Protein AF-0000000074260311 (afdb_homodimer)

Nearest PDB structures (foldseek):
  6d57-assembly1_A  TM=8.569E-01  e=9.753E-03  Campylobacter jejuni
  4esf-assembly1_A-2  TM=8.375E-01  e=9.146E-03  Bacillus cereus ATCC 10987
  3o6b-assembly2_D  TM=7.963E-01  e=1.040E-02  Saccharomyces cerevisiae
  7opc-assembly1_e  TM=7.653E-01  e=1.855E-02  Homo sapiens
  1sd4-assembly1_B  TM=6.821E-01  e=7.628E-02  Staphylococcus aureus

InterPro domains:
  IPR036388 Winged helix-like DNA-binding domain superfamily [G3DSA:1.10.10.10] (1-93)
  IPR036390 Winged helix DNA-binding domain superfamily [SSF46785] (43-83)

Sequence (186 aa):
MTDDPEWPTEATVPVARLLYQAGVALSPAGVRANLVRRTDDPPSPGAVRDAIDAMRERGLVRSLDDGEHYLLTGSGREYVETEIDQEGVGFVDMTDDPEWPTEATVPVARLLYQAGVALSPAGVRANLVRRTDDPPSPGAVRDAIDAMRERGLVRSLDDGEHYLLTGSGREYVETEIDQEGVGFVD

Structure (mmCIF, N/CA/C/O backbone):
data_AF-0000000074260311-model_v1
#
loop_
_entity.id
_entity.type
_entity.pdbx_description
1 polymer 'Transcriptional regulator'
#
loop_
_atom_site.group_PDB
_atom_site.id
_atom_site.type_symbol
_atom_site.label_atom_id
_atom_site.label_alt_id
_atom_site.label_comp_id
_atom_site.label_asym_id
_atom_site.label_entity_id
_atom_site.label_seq_id
_atom_site.pdbx_PDB_ins_code
_atom_site.Cartn_x
_atom_site.Cartn_y
_atom_site.Cartn_z
_atom_site.occupancy
_atom_site.B_iso_or_equiv
_atom_site.auth_seq_id
_atom_site.auth_comp_id
_atom_site.auth_asym_id
_atom_site.auth_atom_id
_atom_site.pdbx_PDB_model_num
ATOM 1 N N . MET A 1 1 ? 7.02 -36 -10.711 1 43.09 1 MET A N 1
ATOM 2 C CA . MET A 1 1 ? 5.855 -35.344 -11.289 1 43.09 1 MET A CA 1
ATOM 3 C C . MET A 1 1 ? 5.684 -33.938 -10.703 1 43.09 1 MET A C 1
ATOM 5 O O . MET A 1 1 ? 5.492 -33.781 -9.5 1 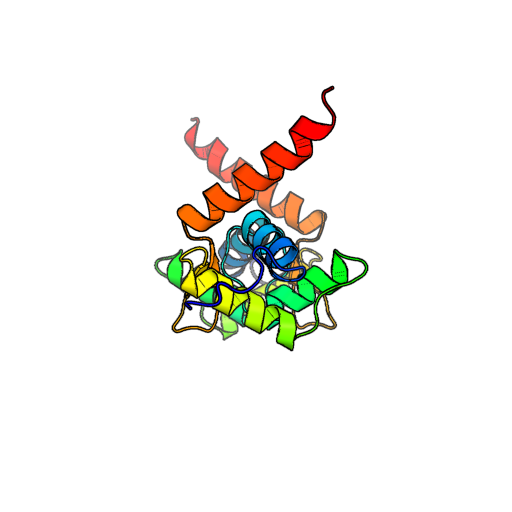43.09 1 MET A O 1
ATOM 9 N N . THR A 1 2 ? 6.523 -32.969 -10.945 1 48.16 2 THR A N 1
ATOM 10 C CA . THR A 1 2 ? 6.516 -31.641 -10.312 1 48.16 2 THR A CA 1
ATOM 11 C C . THR A 1 2 ? 5.117 -31.031 -10.359 1 48.16 2 THR A C 1
ATOM 13 O O . THR A 1 2 ? 4.602 -30.719 -11.43 1 48.16 2 THR A O 1
ATOM 16 N N . ASP A 1 3 ? 4.16 -31.516 -9.586 1 47.31 3 ASP A N 1
ATOM 17 C CA . ASP A 1 3 ? 2.756 -31.125 -9.516 1 47.31 3 ASP A CA 1
ATOM 18 C C . ASP A 1 3 ? 2.605 -29.609 -9.531 1 47.31 3 ASP A C 1
ATOM 20 O O . ASP A 1 3 ? 2.973 -28.938 -8.57 1 47.31 3 ASP A O 1
ATOM 24 N N . ASP A 1 4 ? 2.879 -28.969 -10.57 1 56.88 4 ASP A N 1
ATOM 25 C CA . ASP A 1 4 ? 2.662 -27.531 -10.703 1 56.88 4 ASP A CA 1
ATOM 26 C C . ASP A 1 4 ? 1.253 -27.141 -10.266 1 56.88 4 ASP A C 1
ATOM 28 O O . ASP A 1 4 ? 0.267 -27.609 -10.828 1 56.88 4 ASP A O 1
ATOM 32 N N . PRO A 1 5 ? 0.998 -26.891 -8.992 1 66.44 5 PRO A N 1
ATOM 33 C CA . PRO A 1 5 ? -0.371 -26.531 -8.617 1 66.44 5 PRO A CA 1
ATOM 34 C C . PRO A 1 5 ? -1.035 -25.594 -9.625 1 66.44 5 PRO A C 1
ATOM 36 O O . PRO A 1 5 ? -0.348 -24.969 -10.438 1 66.44 5 PRO A O 1
ATOM 39 N N . GLU A 1 6 ? -2.293 -25.781 -9.938 1 85.19 6 GLU A N 1
ATOM 40 C CA . GLU A 1 6 ? -3.113 -24.953 -10.805 1 85.19 6 GLU A CA 1
ATOM 41 C C . GLU A 1 6 ? -2.768 -23.469 -10.641 1 85.19 6 GLU A C 1
ATOM 43 O O . GLU A 1 6 ? -2.574 -23 -9.516 1 85.19 6 GLU A O 1
ATOM 48 N N . TRP A 1 7 ? -2.17 -22.969 -11.812 1 93.44 7 TRP A N 1
ATOM 49 C CA . TRP A 1 7 ? -1.869 -21.547 -11.828 1 93.44 7 TRP A CA 1
ATOM 50 C C . TRP A 1 7 ? -2.59 -20.844 -12.977 1 93.44 7 TRP A C 1
ATOM 52 O O . TRP A 1 7 ? -2.645 -21.359 -14.086 1 93.44 7 TRP A O 1
ATOM 62 N N . PRO A 1 8 ? -3.16 -19.578 -12.727 1 95.38 8 PRO A N 1
ATOM 63 C CA . PRO A 1 8 ? -3.262 -18.938 -11.422 1 95.38 8 PRO A CA 1
ATOM 64 C C . PRO A 1 8 ? -4.359 -19.531 -10.547 1 95.38 8 PRO A C 1
ATOM 66 O O . PRO A 1 8 ? -5.23 -20.25 -11.047 1 95.38 8 PRO A O 1
ATOM 69 N N . THR A 1 9 ? -4.203 -19.188 -9.18 1 95.69 9 THR A N 1
ATOM 70 C CA . THR A 1 9 ? -5.273 -19.562 -8.266 1 95.69 9 THR A CA 1
ATOM 71 C C . THR A 1 9 ? -6.277 -18.438 -8.094 1 95.69 9 THR A C 1
ATOM 73 O O . THR A 1 9 ? -6.02 -17.297 -8.523 1 95.69 9 THR A O 1
ATOM 76 N N . GLU A 1 10 ? -7.371 -18.734 -7.414 1 96.38 10 GLU A N 1
ATOM 77 C CA . GLU A 1 10 ? -8.383 -17.719 -7.121 1 96.38 10 GLU A CA 1
ATOM 78 C C . GLU A 1 10 ? -7.828 -16.625 -6.219 1 96.38 10 GLU A C 1
ATOM 80 O O . GLU A 1 10 ? -8.25 -15.469 -6.305 1 96.38 10 GLU A O 1
ATOM 85 N N . ALA A 1 11 ? -6.836 -17 -5.457 1 98.19 11 ALA A N 1
ATOM 86 C CA . ALA A 1 11 ? -6.285 -16.031 -4.516 1 98.19 11 ALA A CA 1
ATOM 87 C C . ALA A 1 11 ? -5.133 -15.25 -5.145 1 98.19 11 ALA A C 1
ATOM 89 O O . ALA A 1 11 ? -4.93 -14.07 -4.836 1 98.19 11 ALA A O 1
ATOM 90 N N . THR A 1 12 ? -4.387 -15.82 -6.078 1 98.06 12 THR A N 1
ATOM 91 C CA . THR A 1 12 ? -3.209 -15.141 -6.602 1 98.06 12 THR A CA 1
ATOM 92 C C . THR A 1 12 ? -3.613 -13.969 -7.496 1 98.06 12 THR A C 1
ATOM 94 O O . THR A 1 12 ? -2.924 -12.945 -7.539 1 98.06 12 THR A O 1
ATOM 97 N N . VAL A 1 13 ? -4.766 -14.008 -8.148 1 97.19 13 VAL A N 1
ATOM 98 C CA . VAL A 1 13 ? -5.172 -12.984 -9.094 1 97.19 13 VAL A CA 1
ATOM 99 C C . VAL A 1 13 ? -5.461 -11.68 -8.359 1 97.19 13 VAL A C 1
ATOM 101 O O . VAL A 1 13 ? -4.816 -10.656 -8.609 1 97.19 13 VAL A O 1
ATOM 104 N N . PRO A 1 14 ? -6.363 -11.758 -7.348 1 98.44 14 PRO A N 1
ATOM 105 C CA . PRO A 1 14 ? -6.609 -10.469 -6.695 1 98.44 14 PRO A CA 1
ATOM 106 C C . PRO A 1 14 ? -5.41 -9.977 -5.891 1 98.44 14 PRO A C 1
ATOM 108 O O . PRO A 1 14 ? -5.199 -8.766 -5.762 1 98.44 14 PRO A O 1
ATOM 111 N N . VAL A 1 15 ? -4.535 -10.844 -5.426 1 98.88 15 VAL A N 1
ATOM 112 C CA . VAL A 1 15 ? -3.342 -10.43 -4.695 1 98.88 15 VAL A CA 1
ATOM 113 C C . VAL A 1 15 ? -2.375 -9.719 -5.637 1 98.88 15 VAL A C 1
ATOM 115 O O . VAL A 1 15 ? -1.87 -8.641 -5.32 1 98.88 15 VAL A O 1
ATOM 118 N N . ALA A 1 16 ? -2.182 -10.305 -6.805 1 98.81 16 ALA A N 1
ATOM 119 C CA . ALA A 1 16 ? -1.279 -9.719 -7.789 1 98.81 16 ALA A CA 1
ATOM 120 C C . ALA A 1 16 ? -1.788 -8.352 -8.25 1 98.81 16 ALA A C 1
ATOM 122 O O . ALA A 1 16 ? -1.016 -7.398 -8.359 1 98.81 16 ALA A O 1
ATOM 123 N N . ARG A 1 17 ? -3.043 -8.281 -8.484 1 98.38 17 ARG A N 1
ATOM 124 C CA . ARG A 1 17 ? -3.635 -7.039 -8.977 1 98.38 17 ARG A CA 1
ATOM 125 C C . ARG A 1 17 ? -3.541 -5.938 -7.926 1 98.38 17 ARG A C 1
ATOM 127 O O . ARG A 1 17 ? -3.27 -4.781 -8.258 1 98.38 17 ARG A O 1
ATOM 134 N N . LEU A 1 18 ? -3.801 -6.344 -6.711 1 98.81 18 LEU A N 1
ATOM 135 C CA . LEU A 1 18 ? -3.697 -5.355 -5.641 1 98.81 18 LEU A CA 1
ATOM 136 C C . LEU A 1 18 ? -2.268 -4.84 -5.516 1 98.81 18 LEU A C 1
ATOM 138 O O . LEU A 1 18 ? -2.049 -3.633 -5.395 1 98.81 18 LEU A O 1
ATOM 142 N N . LEU A 1 19 ? -1.337 -5.762 -5.539 1 98.88 19 LEU A N 1
ATOM 143 C CA . LEU A 1 19 ? 0.057 -5.344 -5.426 1 98.88 19 LEU A CA 1
ATOM 144 C C . LEU A 1 19 ? 0.463 -4.477 -6.613 1 98.88 19 LEU A C 1
ATOM 146 O O . LEU A 1 19 ? 1.237 -3.529 -6.457 1 98.88 19 LEU A O 1
ATOM 150 N N . TYR A 1 20 ? -0.051 -4.77 -7.777 1 98.69 20 TYR A N 1
ATOM 151 C CA . TYR A 1 20 ? 0.201 -3.967 -8.969 1 98.69 20 TYR A CA 1
ATOM 152 C C . TYR A 1 20 ? -0.34 -2.553 -8.797 1 98.69 20 TYR A C 1
ATOM 154 O O . TYR A 1 20 ? 0.357 -1.575 -9.086 1 98.69 20 TYR A O 1
ATOM 162 N N . GLN A 1 21 ? -1.557 -2.402 -8.336 1 98 21 GLN A N 1
ATOM 163 C CA . GLN A 1 21 ? -2.197 -1.108 -8.125 1 98 21 GLN A CA 1
ATOM 164 C C . GLN A 1 21 ? -1.467 -0.302 -7.055 1 98 21 GLN A C 1
ATOM 166 O O . GLN A 1 21 ? -1.291 0.91 -7.195 1 98 21 GLN A O 1
ATOM 171 N N . ALA A 1 22 ? -1.08 -0.969 -6.035 1 98.56 22 ALA A N 1
ATOM 172 C CA . ALA A 1 22 ? -0.455 -0.288 -4.902 1 98.56 22 ALA A CA 1
ATOM 173 C C . ALA A 1 22 ? 0.878 0.335 -5.305 1 98.56 22 ALA A C 1
ATOM 175 O O . ALA A 1 22 ? 1.163 1.484 -4.961 1 98.56 22 ALA A O 1
ATOM 176 N N . GLY A 1 23 ? 1.708 -0.439 -5.977 1 98.12 23 GLY A N 1
ATOM 177 C CA . GLY A 1 23 ? 3.01 0.061 -6.391 1 98.12 23 GLY A CA 1
ATOM 178 C C . GLY A 1 23 ? 3.998 0.173 -5.246 1 98.12 23 GLY A C 1
ATOM 179 O O . GLY A 1 23 ? 5.098 0.702 -5.418 1 98.12 23 GLY A O 1
ATOM 180 N N . VAL A 1 24 ? 3.627 -0.206 -4.078 1 98.69 24 VAL A N 1
ATOM 181 C CA . VAL A 1 24 ? 4.469 -0.277 -2.887 1 98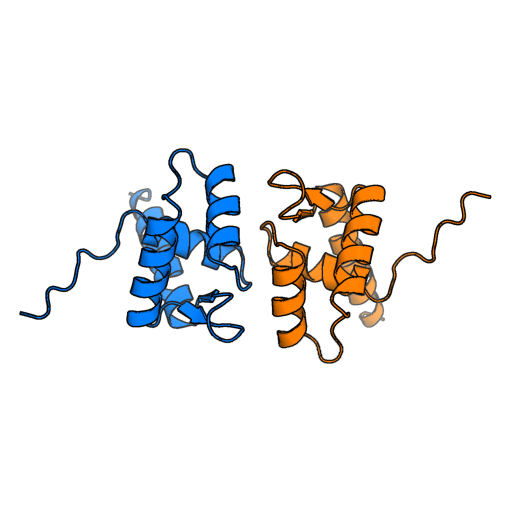.69 24 VAL A CA 1
ATOM 182 C C . VAL A 1 24 ? 4.305 -1.642 -2.221 1 98.69 24 VAL A C 1
ATOM 184 O O . VAL A 1 24 ? 3.455 -2.439 -2.623 1 98.69 24 VAL A O 1
ATOM 187 N N . ALA A 1 25 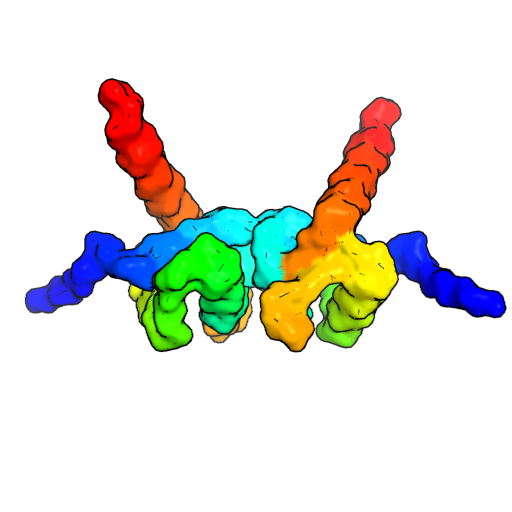? 5.195 -1.888 -1.254 1 98.88 25 ALA A N 1
ATOM 188 C CA . ALA A 1 25 ? 5.152 -3.174 -0.562 1 98.88 25 ALA A CA 1
ATOM 189 C C . ALA A 1 25 ? 4.023 -3.205 0.466 1 98.88 25 ALA A C 1
ATOM 191 O O . ALA A 1 25 ? 3.781 -2.217 1.161 1 98.88 25 ALA A O 1
ATOM 192 N N . LEU A 1 26 ? 3.352 -4.312 0.545 1 98.88 26 LEU A N 1
ATOM 193 C CA . LEU A 1 26 ? 2.307 -4.574 1.527 1 98.88 26 LEU A CA 1
ATOM 194 C C . LEU A 1 26 ? 2.605 -5.844 2.316 1 98.88 26 LEU A C 1
ATOM 196 O O . LEU A 1 26 ? 3.172 -6.797 1.774 1 98.88 26 LEU A O 1
ATOM 200 N N . SER A 1 27 ? 2.24 -5.848 3.613 1 98.75 27 SER A N 1
ATOM 201 C CA . SER A 1 27 ? 2.227 -7.094 4.371 1 98.75 27 SER A CA 1
ATOM 202 C C . SER A 1 27 ? 1.04 -7.965 3.979 1 98.75 27 SER A C 1
ATOM 204 O O . SER A 1 27 ? 0.051 -7.473 3.436 1 98.75 27 SER A O 1
ATOM 206 N N . PRO A 1 28 ? 1.127 -9.281 4.293 1 98.81 28 PRO A N 1
ATOM 207 C CA . PRO A 1 28 ? -0.042 -10.125 4.031 1 98.81 28 PRO A CA 1
ATOM 208 C C . PRO A 1 28 ? -1.307 -9.609 4.711 1 98.81 28 PRO A C 1
ATOM 210 O O . PRO A 1 28 ? -2.387 -9.633 4.113 1 98.81 28 PRO A O 1
ATOM 213 N N . ALA A 1 29 ? -1.177 -9.062 5.859 1 98.56 29 ALA A N 1
ATOM 214 C CA . ALA A 1 29 ? -2.332 -8.492 6.543 1 98.56 29 ALA A CA 1
ATOM 215 C C . ALA A 1 29 ? -2.854 -7.262 5.809 1 98.56 29 ALA A C 1
ATOM 217 O O . ALA A 1 29 ? -4.066 -7.051 5.719 1 98.56 29 ALA A O 1
ATOM 218 N N . GLY A 1 30 ? -1.924 -6.398 5.379 1 98.75 30 GLY A N 1
ATOM 219 C CA . GLY A 1 30 ? -2.318 -5.23 4.605 1 98.75 30 GLY A CA 1
ATOM 220 C C . GLY A 1 30 ? -2.975 -5.582 3.285 1 98.75 30 GLY A C 1
ATOM 221 O O . GLY A 1 30 ? -3.936 -4.93 2.871 1 98.75 30 GLY A O 1
ATOM 222 N N . VAL A 1 31 ? -2.438 -6.629 2.648 1 98.94 31 VAL A N 1
ATOM 223 C CA . VAL A 1 31 ? -3.062 -7.121 1.425 1 98.94 31 VAL A CA 1
ATOM 224 C C . VAL A 1 31 ? -4.512 -7.508 1.703 1 98.94 31 VAL A C 1
ATOM 226 O O . VAL A 1 31 ? -5.426 -7.059 1.009 1 98.94 31 VAL A O 1
ATOM 229 N N . ARG A 1 32 ? -4.688 -8.273 2.705 1 98.94 32 ARG A N 1
ATOM 230 C CA . ARG A 1 32 ? -6.035 -8.75 3 1 98.94 32 ARG A CA 1
ATOM 231 C C . ARG A 1 32 ? -6.957 -7.59 3.365 1 98.94 32 ARG A C 1
ATOM 233 O O . ARG A 1 32 ? -8.102 -7.535 2.914 1 98.94 32 ARG A O 1
ATOM 240 N N . ALA A 1 33 ? -6.512 -6.688 4.215 1 98.81 33 ALA A N 1
ATOM 241 C CA . ALA A 1 33 ? -7.332 -5.559 4.641 1 98.81 33 ALA A CA 1
ATOM 242 C C . ALA A 1 33 ? -7.836 -4.766 3.439 1 98.81 33 ALA A C 1
ATOM 244 O O . ALA A 1 33 ? -8.992 -4.344 3.408 1 98.81 33 ALA A O 1
ATOM 245 N N . ASN A 1 34 ? -6.961 -4.539 2.469 1 98.88 34 ASN A N 1
ATOM 246 C CA . ASN A 1 34 ? -7.359 -3.803 1.274 1 98.88 34 ASN A CA 1
ATOM 247 C C . ASN A 1 34 ? -8.352 -4.598 0.427 1 98.88 34 ASN A C 1
ATOM 249 O O . ASN A 1 34 ? -9.328 -4.043 -0.07 1 98.88 34 ASN A O 1
ATOM 253 N N . LEU A 1 35 ? -8.125 -5.914 0.292 1 98.88 35 LEU A N 1
ATOM 254 C CA . LEU A 1 35 ? -8.992 -6.73 -0.547 1 98.88 35 LEU A CA 1
ATOM 255 C C . LEU A 1 35 ? -10.383 -6.855 0.067 1 98.88 35 LEU A C 1
ATOM 257 O O . LEU A 1 35 ? -11.383 -6.914 -0.654 1 98.88 35 LEU A O 1
ATOM 261 N N . VAL A 1 36 ? -10.453 -6.883 1.401 1 98.56 36 VAL A N 1
ATOM 262 C CA . VAL A 1 36 ? -11.734 -6.973 2.104 1 98.56 36 VAL A CA 1
ATOM 263 C C . VAL A 1 36 ? -12.609 -5.773 1.738 1 98.56 36 VAL A C 1
ATOM 265 O O . VAL A 1 36 ? -13.828 -5.906 1.613 1 98.56 36 VAL A O 1
ATOM 268 N N . ARG A 1 37 ? -11.992 -4.645 1.419 1 97.75 37 ARG A N 1
ATOM 269 C CA . ARG A 1 37 ? -12.734 -3.422 1.141 1 97.75 37 ARG A CA 1
ATOM 270 C C . ARG A 1 37 ? -12.977 -3.256 -0.355 1 97.75 37 ARG A C 1
ATOM 272 O O . ARG A 1 37 ? -13.797 -2.434 -0.77 1 97.75 37 ARG A O 1
ATOM 279 N N . ARG A 1 38 ? -12.305 -4.09 -1.132 1 97 38 ARG A N 1
ATOM 280 C CA . ARG A 1 38 ? -12.328 -3.82 -2.566 1 97 38 ARG A CA 1
ATOM 281 C C . ARG A 1 38 ? -13.039 -4.938 -3.322 1 97 38 ARG A C 1
ATOM 283 O O . ARG A 1 38 ? -13.352 -4.793 -4.508 1 97 38 ARG A O 1
ATOM 290 N N . THR A 1 39 ? -13.156 -6.059 -2.684 1 97.38 39 THR A N 1
ATOM 291 C CA . THR A 1 39 ? -13.766 -7.199 -3.361 1 97.38 39 THR A CA 1
ATOM 292 C C . THR A 1 39 ? -14.93 -7.758 -2.545 1 97.38 39 THR A C 1
ATOM 294 O O . THR A 1 39 ? -14.969 -7.602 -1.322 1 97.38 39 THR A O 1
ATOM 297 N N . ASP A 1 40 ? -15.844 -8.438 -3.201 1 97.62 40 ASP A N 1
ATOM 298 C CA . ASP A 1 40 ? -17 -9.023 -2.543 1 97.62 40 ASP A CA 1
ATOM 299 C C . ASP A 1 40 ? -16.641 -10.336 -1.855 1 97.62 40 ASP A C 1
ATOM 301 O O . ASP A 1 40 ? -17.266 -10.719 -0.866 1 97.62 40 ASP A O 1
ATOM 305 N N . ASP A 1 41 ? -15.672 -11.031 -2.346 1 98.25 41 ASP A N 1
ATOM 306 C CA . ASP A 1 41 ? -15.258 -12.336 -1.836 1 98.25 41 ASP A CA 1
ATOM 307 C C . ASP A 1 41 ? -13.75 -12.398 -1.636 1 98.25 41 ASP A C 1
ATOM 309 O O . ASP A 1 41 ? -13.047 -13.094 -2.369 1 98.25 41 ASP A O 1
ATOM 313 N N . PRO A 1 42 ? -13.266 -11.703 -0.648 1 98.75 42 PRO A N 1
ATOM 314 C CA . PRO A 1 42 ? -11.82 -11.68 -0.404 1 98.75 42 PRO A CA 1
ATOM 315 C C . PRO A 1 42 ? -11.281 -13.016 0.081 1 98.75 42 PRO A C 1
ATOM 317 O O . PRO A 1 42 ? -11.953 -13.727 0.835 1 98.75 42 PRO A O 1
ATOM 320 N N . PRO A 1 43 ? -10.047 -13.344 -0.396 1 98.81 43 PRO A N 1
ATOM 321 C CA . PRO A 1 43 ? -9.438 -14.562 0.138 1 98.81 43 PRO A CA 1
ATOM 322 C C . PRO A 1 43 ? -9.25 -14.508 1.652 1 98.81 43 PRO A C 1
ATOM 324 O O . PRO A 1 43 ? -9.148 -13.422 2.23 1 98.81 43 PRO A O 1
ATOM 327 N N . SER A 1 44 ? -9.227 -15.711 2.277 1 98.81 44 SER A N 1
ATOM 328 C CA . SER A 1 44 ? -8.922 -15.812 3.701 1 98.81 44 SER A CA 1
ATOM 329 C C . SER A 1 44 ? -7.488 -15.367 3.992 1 98.81 44 SER A C 1
ATOM 331 O O . SER A 1 44 ? -6.66 -15.289 3.082 1 98.81 44 SER A O 1
ATOM 333 N N . PRO A 1 45 ? -7.207 -15.133 5.211 1 98.88 45 PRO A N 1
ATOM 334 C CA . PRO A 1 45 ? -5.828 -14.797 5.566 1 98.88 45 PRO A CA 1
ATOM 335 C C . PRO A 1 45 ? -4.824 -15.852 5.121 1 98.88 45 PRO A C 1
ATOM 337 O O . PRO A 1 45 ? -3.754 -15.523 4.605 1 98.88 45 PRO A O 1
ATOM 340 N N . GLY A 1 46 ? -5.227 -17.062 5.332 1 98.81 46 GLY A N 1
ATOM 341 C CA . GLY A 1 46 ? -4.352 -18.141 4.902 1 98.81 46 GLY A CA 1
ATOM 342 C C . GLY A 1 46 ? -4.148 -18.172 3.398 1 98.81 46 GLY A C 1
ATOM 343 O O . GLY A 1 46 ? -3.029 -18.391 2.922 1 98.81 46 GLY A O 1
ATOM 344 N N . ALA A 1 47 ? -5.188 -17.938 2.664 1 98.75 47 ALA A N 1
ATOM 345 C CA . ALA A 1 47 ? -5.109 -17.953 1.206 1 98.75 47 ALA A CA 1
ATOM 346 C C . ALA A 1 47 ? -4.23 -16.812 0.697 1 98.75 47 ALA A C 1
ATOM 348 O O . ALA A 1 47 ? -3.535 -16.969 -0.311 1 98.75 47 ALA A O 1
ATOM 349 N N . VAL A 1 48 ? -4.258 -15.719 1.372 1 98.88 48 VAL A N 1
ATOM 350 C CA . VAL A 1 48 ? -3.4 -14.594 0.999 1 98.88 48 VAL A CA 1
ATOM 351 C C . VAL A 1 48 ? -1.934 -14.984 1.171 1 98.88 48 VAL A C 1
ATOM 353 O O . VAL A 1 48 ? -1.114 -14.758 0.279 1 98.88 48 VAL A O 1
ATOM 356 N N . ARG A 1 49 ? -1.637 -15.539 2.25 1 98.88 49 ARG A N 1
ATOM 357 C CA . ARG A 1 49 ? -0.257 -15.938 2.504 1 98.88 49 ARG A CA 1
ATOM 358 C C . ARG A 1 49 ? 0.203 -16.984 1.498 1 98.88 49 ARG A C 1
ATOM 360 O O . ARG A 1 49 ? 1.319 -16.906 0.979 1 98.88 49 ARG A O 1
ATOM 367 N N . ASP A 1 50 ? -0.658 -17.938 1.186 1 98.5 50 ASP A N 1
ATOM 368 C CA . ASP A 1 50 ? -0.327 -18.969 0.214 1 98.5 50 ASP A CA 1
ATOM 369 C C . ASP A 1 50 ? -0.083 -18.375 -1.169 1 98.5 50 ASP A C 1
ATOM 371 O O . ASP A 1 50 ? 0.817 -18.812 -1.891 1 98.5 50 ASP A O 1
ATOM 375 N N . ALA A 1 51 ? -0.919 -17.438 -1.465 1 98.62 51 ALA A N 1
ATOM 376 C CA . ALA A 1 51 ? -0.784 -16.781 -2.76 1 98.62 51 ALA A CA 1
ATOM 377 C C . ALA A 1 51 ? 0.55 -16.047 -2.867 1 98.62 51 ALA A C 1
ATOM 379 O O . ALA A 1 51 ? 1.235 -16.141 -3.889 1 98.62 51 ALA A O 1
ATOM 380 N N . ILE A 1 52 ? 0.931 -15.359 -1.828 1 98.75 52 ILE A N 1
ATOM 381 C CA . ILE A 1 52 ? 2.193 -14.625 -1.824 1 98.75 52 ILE A CA 1
ATOM 382 C C . ILE A 1 52 ? 3.359 -15.609 -1.936 1 98.75 52 ILE A C 1
ATOM 384 O O . ILE A 1 52 ? 4.293 -15.383 -2.707 1 98.75 52 ILE A O 1
ATOM 388 N N . ASP A 1 53 ? 3.268 -16.719 -1.245 1 98 53 ASP A N 1
ATOM 389 C CA . ASP A 1 53 ? 4.32 -17.734 -1.303 1 98 53 ASP A CA 1
ATOM 390 C C . ASP A 1 53 ? 4.457 -18.312 -2.711 1 98 53 ASP A C 1
ATOM 392 O O . ASP A 1 53 ? 5.566 -18.453 -3.223 1 98 53 ASP A O 1
ATOM 396 N N . ALA A 1 54 ? 3.312 -18.641 -3.242 1 97.94 54 ALA A N 1
ATOM 397 C CA . ALA A 1 54 ? 3.318 -19.203 -4.594 1 97.94 54 ALA A CA 1
ATOM 398 C C . ALA A 1 54 ? 3.904 -18.203 -5.594 1 97.94 54 ALA A C 1
ATOM 400 O O . ALA A 1 54 ? 4.672 -18.578 -6.48 1 97.94 54 ALA A O 1
ATOM 401 N N . MET A 1 55 ? 3.537 -16.953 -5.469 1 98.38 55 MET A N 1
ATOM 402 C CA . MET A 1 55 ? 4.035 -15.898 -6.355 1 98.38 55 MET A CA 1
ATOM 403 C C . MET A 1 55 ? 5.531 -15.688 -6.16 1 98.38 55 MET A C 1
ATOM 405 O O . MET A 1 55 ? 6.254 -15.406 -7.117 1 98.38 55 MET A O 1
ATOM 409 N N . ARG A 1 56 ? 5.961 -15.758 -4.961 1 98.44 56 ARG A N 1
ATOM 410 C CA . ARG A 1 56 ? 7.383 -15.617 -4.656 1 98.44 56 ARG A CA 1
ATOM 411 C C . ARG A 1 56 ? 8.195 -16.734 -5.305 1 98.44 56 ARG A C 1
ATOM 413 O O . ARG A 1 56 ? 9.258 -16.484 -5.879 1 98.44 56 ARG A O 1
ATOM 420 N N . GLU A 1 57 ? 7.707 -17.938 -5.215 1 97 57 GLU A N 1
ATOM 421 C CA . GLU A 1 57 ? 8.375 -19.094 -5.816 1 97 57 GLU A CA 1
ATOM 422 C C . GLU A 1 57 ? 8.516 -18.922 -7.324 1 97 57 GLU A C 1
ATOM 424 O O . GLU A 1 57 ? 9.469 -19.422 -7.922 1 97 57 GLU A O 1
ATOM 429 N N . ARG A 1 58 ? 7.59 -18.203 -7.859 1 97.5 58 ARG A N 1
ATOM 430 C CA . ARG A 1 58 ? 7.582 -18.016 -9.305 1 97.5 58 ARG A CA 1
ATOM 431 C C . ARG A 1 58 ? 8.297 -16.719 -9.695 1 97.5 58 ARG A C 1
ATOM 433 O O . ARG A 1 58 ? 8.32 -16.344 -10.875 1 97.5 58 ARG A O 1
ATOM 440 N N . GLY A 1 59 ? 8.758 -16.047 -8.711 1 98.25 59 GLY A N 1
ATOM 441 C CA . GLY A 1 59 ? 9.539 -14.844 -8.953 1 98.25 59 GLY A CA 1
ATOM 442 C C . GLY A 1 59 ? 8.68 -13.625 -9.25 1 98.25 59 GLY A C 1
ATOM 443 O O . GLY A 1 59 ? 9.164 -12.633 -9.789 1 98.25 59 GLY A O 1
ATOM 444 N N . LEU A 1 60 ? 7.418 -13.664 -8.875 1 98.62 60 LEU A N 1
ATOM 445 C CA . LEU A 1 60 ? 6.492 -12.578 -9.195 1 98.62 60 LEU A CA 1
ATOM 446 C C . LEU A 1 60 ? 6.492 -11.523 -8.094 1 98.62 60 LEU A C 1
ATOM 448 O O . LEU A 1 60 ? 6.133 -10.367 -8.344 1 98.62 60 LEU A O 1
ATOM 452 N N . VAL A 1 61 ? 6.844 -11.898 -6.855 1 98.75 61 VAL A N 1
ATOM 453 C CA . VAL A 1 61 ? 6.953 -10.953 -5.75 1 98.75 61 VAL A CA 1
ATOM 454 C C . VAL A 1 61 ? 8.297 -11.141 -5.043 1 98.75 61 VAL A C 1
ATOM 456 O O . VAL A 1 61 ? 8.922 -12.195 -5.152 1 98.75 61 VAL A O 1
ATOM 459 N N . ARG A 1 62 ? 8.734 -10.094 -4.434 1 98.69 62 ARG A N 1
ATOM 460 C CA . ARG A 1 62 ? 9.891 -10.148 -3.549 1 98.69 62 ARG A CA 1
ATOM 461 C C . ARG A 1 62 ? 9.602 -9.453 -2.221 1 98.69 62 ARG A C 1
ATOM 463 O O . ARG A 1 62 ? 8.711 -8.602 -2.143 1 98.69 62 ARG A O 1
ATOM 470 N N . SER A 1 63 ? 10.359 -9.805 -1.279 1 98.44 63 SER A N 1
ATOM 471 C CA . SER A 1 63 ? 10.242 -9.164 0.027 1 98.44 63 SER A CA 1
ATOM 472 C C . SER A 1 63 ? 10.984 -7.832 0.063 1 98.44 63 SER A C 1
ATOM 474 O O . SER A 1 63 ? 12.086 -7.719 -0.466 1 98.44 63 SER A O 1
ATOM 476 N N . LEU A 1 64 ? 10.383 -6.84 0.738 1 97.94 64 LEU A N 1
ATOM 477 C CA . LEU A 1 64 ? 11.008 -5.539 0.97 1 97.94 64 LEU A CA 1
ATOM 478 C C . LEU A 1 64 ? 11.922 -5.59 2.189 1 97.94 64 LEU A C 1
ATOM 480 O O . LEU A 1 64 ? 12.961 -4.918 2.219 1 97.94 64 LEU A O 1
ATOM 484 N N . ASP A 1 65 ? 11.5 -6.227 3.234 1 94.75 65 ASP A N 1
ATOM 485 C CA . ASP A 1 65 ? 12.141 -6.238 4.547 1 94.75 65 ASP A CA 1
ATOM 486 C C . ASP A 1 65 ? 12.023 -7.613 5.203 1 94.75 65 ASP A C 1
ATOM 488 O O . ASP A 1 65 ? 11.359 -7.758 6.23 1 94.75 65 ASP A O 1
ATOM 492 N N . ASP A 1 66 ? 12.891 -8.578 4.82 1 92.94 66 ASP A N 1
ATOM 493 C CA . ASP A 1 66 ? 13.07 -9.898 5.41 1 92.94 66 ASP A CA 1
ATOM 494 C C . ASP A 1 66 ? 11.742 -10.664 5.469 1 92.94 66 ASP A C 1
ATOM 496 O O . ASP A 1 66 ? 11.422 -11.273 6.488 1 92.94 66 ASP A O 1
ATOM 500 N N . GLY A 1 67 ? 10.859 -10.492 4.605 1 93.56 67 GLY A N 1
ATOM 501 C CA . GLY A 1 67 ? 9.664 -11.32 4.484 1 93.56 67 GLY A CA 1
ATOM 502 C C . GLY A 1 67 ? 8.453 -10.711 5.16 1 93.56 67 GLY A C 1
ATOM 503 O O . GLY A 1 67 ? 7.457 -11.398 5.398 1 93.56 67 GLY A O 1
ATOM 504 N N . GLU A 1 68 ? 8.492 -9.453 5.473 1 97.94 68 GLU A N 1
ATOM 505 C CA . GLU A 1 68 ? 7.367 -8.836 6.168 1 97.94 68 GLU A CA 1
ATOM 506 C C . GLU A 1 68 ? 6.469 -8.07 5.195 1 97.94 68 GLU A C 1
ATOM 508 O O . GLU A 1 68 ? 5.27 -7.926 5.438 1 97.94 68 GLU A O 1
ATOM 513 N N . HIS A 1 69 ? 6.984 -7.52 4.172 1 98.8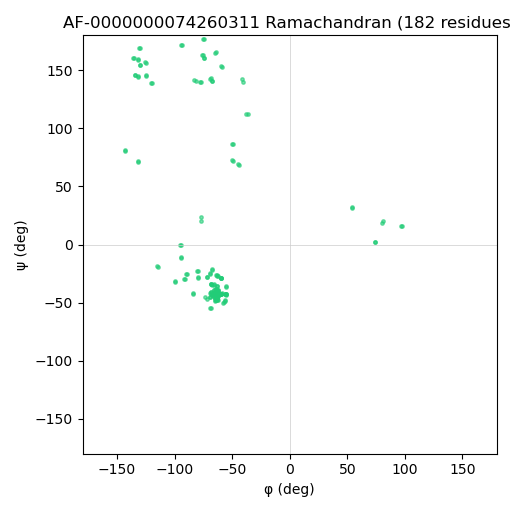1 69 HIS A N 1
ATOM 514 C CA . HIS A 1 69 ? 6.266 -6.789 3.133 1 98.81 69 HIS A CA 1
ATOM 515 C C . HIS A 1 69 ? 6.734 -7.207 1.743 1 98.81 69 HIS A C 1
ATOM 517 O O . HIS A 1 69 ? 7.918 -7.488 1.541 1 98.81 69 HIS A O 1
ATOM 523 N N . TYR A 1 70 ? 5.793 -7.199 0.796 1 98.88 70 TYR A N 1
ATOM 524 C CA . TYR A 1 70 ? 6.066 -7.727 -0.535 1 98.88 70 TYR A CA 1
ATOM 525 C C . TYR A 1 70 ? 5.609 -6.754 -1.614 1 98.88 70 TYR A C 1
ATOM 527 O O . TYR A 1 70 ? 4.629 -6.031 -1.43 1 98.88 70 TYR A O 1
ATOM 535 N N . LEU A 1 71 ? 6.312 -6.707 -2.609 1 98.81 71 LEU A N 1
ATOM 536 C CA . LEU A 1 71 ? 5.945 -5.961 -3.807 1 98.81 71 LEU A CA 1
ATOM 537 C C . LEU A 1 71 ? 6.219 -6.781 -5.062 1 98.81 71 LEU A C 1
ATOM 539 O O . LEU A 1 71 ? 6.965 -7.762 -5.02 1 98.81 71 LEU A O 1
ATOM 543 N N . LEU A 1 72 ? 5.594 -6.418 -6.148 1 98.88 72 LEU A N 1
ATOM 544 C CA . LEU A 1 72 ? 5.84 -7.121 -7.402 1 98.88 72 LEU A CA 1
ATOM 545 C C . LEU A 1 72 ? 7.262 -6.871 -7.898 1 98.88 72 LEU A C 1
ATOM 547 O O . LEU A 1 72 ? 7.781 -5.762 -7.777 1 98.88 72 LEU A O 1
ATOM 551 N N . THR A 1 73 ? 7.852 -7.949 -8.43 1 98.81 73 THR A N 1
ATOM 552 C CA . THR A 1 73 ? 9.055 -7.781 -9.234 1 98.81 73 THR A CA 1
ATOM 553 C C . THR A 1 73 ? 8.719 -7.211 -10.609 1 98.81 73 THR A C 1
ATOM 555 O O . THR A 1 73 ? 7.551 -6.988 -10.922 1 98.81 73 THR A O 1
ATOM 558 N N . GLY A 1 74 ? 9.805 -6.969 -11.383 1 98.5 74 GLY A N 1
ATOM 559 C CA . GLY A 1 74 ? 9.547 -6.641 -12.781 1 98.5 74 GLY A CA 1
ATOM 560 C C . GLY A 1 74 ? 8.719 -7.691 -13.5 1 98.5 74 GLY A C 1
ATOM 561 O O . GLY A 1 74 ? 7.77 -7.359 -14.211 1 98.5 74 GLY A O 1
ATOM 562 N N . SER A 1 75 ? 9.047 -8.93 -13.258 1 98.44 75 SER A N 1
ATOM 563 C CA . SER A 1 75 ? 8.305 -10.039 -13.844 1 98.44 75 SER A CA 1
ATOM 564 C C . SER A 1 75 ? 6.871 -10.078 -13.344 1 98.44 75 SER A C 1
ATOM 566 O O . SER A 1 75 ? 5.949 -10.398 -14.102 1 98.44 75 SER A O 1
ATOM 568 N N . GLY A 1 76 ? 6.742 -9.773 -12.062 1 98.75 76 GLY A N 1
ATOM 569 C CA . GLY A 1 76 ? 5.398 -9.711 -11.508 1 98.75 76 GLY A CA 1
ATOM 570 C C . GLY A 1 76 ? 4.535 -8.641 -12.148 1 98.75 76 GLY A C 1
ATOM 571 O O . GLY A 1 76 ? 3.352 -8.867 -12.406 1 98.75 76 GLY A O 1
ATOM 572 N N . ARG A 1 77 ? 5.113 -7.523 -12.406 1 98.69 77 ARG A N 1
ATOM 573 C CA . ARG A 1 77 ? 4.395 -6.43 -13.055 1 98.69 77 ARG A CA 1
ATOM 574 C C . ARG A 1 77 ? 4.008 -6.805 -14.484 1 98.69 77 ARG A C 1
ATOM 576 O O . ARG A 1 77 ? 2.871 -6.574 -14.906 1 98.69 77 ARG A O 1
ATOM 583 N N . GLU A 1 78 ? 4.918 -7.371 -15.211 1 98 78 GLU A N 1
ATOM 584 C CA . GLU A 1 78 ? 4.652 -7.809 -16.578 1 98 78 GLU A CA 1
ATOM 585 C C . GLU A 1 78 ? 3.539 -8.852 -16.625 1 98 78 GLU A C 1
ATOM 587 O O . GLU A 1 78 ? 2.676 -8.805 -17.5 1 98 78 GLU A O 1
ATOM 592 N N . TYR A 1 79 ? 3.656 -9.719 -15.672 1 97.69 79 TYR A N 1
ATOM 593 C CA . TYR A 1 79 ? 2.639 -10.75 -15.562 1 97.69 79 TYR A CA 1
ATOM 594 C C . TYR A 1 79 ? 1.248 -10.141 -15.438 1 97.69 79 TYR A C 1
ATOM 596 O O . TYR A 1 79 ? 0.322 -10.539 -16.141 1 97.69 79 TYR A O 1
ATOM 604 N N . VAL A 1 80 ? 1.051 -9.164 -14.555 1 97.75 80 VAL A N 1
ATOM 605 C CA . VAL A 1 80 ? -0.254 -8.562 -14.305 1 97.75 80 VAL A CA 1
ATOM 606 C C . VAL A 1 80 ? -0.702 -7.758 -15.516 1 97.75 80 VAL A C 1
ATOM 608 O O . VAL A 1 80 ? -1.871 -7.809 -15.906 1 97.75 80 VAL A O 1
ATOM 611 N N . GLU A 1 81 ? 0.199 -7.047 -16.062 1 96.81 81 GLU A N 1
ATOM 612 C CA . GLU A 1 81 ? -0.129 -6.262 -17.25 1 96.81 81 GLU A CA 1
ATOM 613 C C . GLU A 1 81 ? -0.628 -7.148 -18.391 1 96.81 81 GLU A C 1
ATOM 615 O O . GLU A 1 81 ? -1.579 -6.797 -19.094 1 96.81 81 GLU A O 1
ATOM 620 N N . THR A 1 82 ? 0.016 -8.266 -18.562 1 94.81 82 THR A N 1
ATOM 621 C CA . THR A 1 82 ? -0.376 -9.227 -19.594 1 94.81 82 THR A CA 1
ATOM 622 C C . THR A 1 82 ? -1.768 -9.781 -19.312 1 94.81 82 THR A C 1
ATOM 624 O O . THR A 1 82 ? -2.574 -9.945 -20.234 1 94.81 82 THR A O 1
ATOM 627 N N . GLU A 1 83 ? -2.033 -10.062 -18.062 1 90.5 83 GLU A N 1
ATOM 628 C CA . GLU A 1 83 ? -3.342 -10.578 -17.672 1 90.5 83 GLU A CA 1
ATOM 629 C C . GLU A 1 83 ? -4.438 -9.547 -17.938 1 90.5 83 GLU A C 1
ATOM 631 O O . GLU A 1 83 ? -5.531 -9.898 -18.375 1 90.5 83 GLU A O 1
ATOM 636 N N . ILE A 1 84 ? -4.203 -8.305 -17.625 1 87.81 84 ILE A N 1
ATOM 637 C CA . ILE A 1 84 ? -5.164 -7.227 -17.828 1 87.81 84 ILE A CA 1
ATOM 638 C C . ILE A 1 84 ? -5.441 -7.055 -19.328 1 87.81 84 ILE A C 1
ATOM 640 O O . ILE A 1 84 ? -6.586 -6.859 -19.734 1 87.81 84 ILE A O 1
ATOM 644 N N . ASP A 1 85 ? -4.402 -7.137 -20.047 1 86.94 85 ASP A N 1
ATOM 645 C CA . ASP A 1 85 ? -4.535 -7 -21.5 1 86.94 85 ASP A CA 1
ATOM 646 C C . ASP A 1 85 ? -5.383 -8.125 -22.078 1 86.94 85 ASP A C 1
ATOM 648 O O . ASP A 1 85 ? -6.164 -7.906 -23.016 1 86.94 85 ASP A O 1
ATOM 652 N N . GLN A 1 86 ? -5.172 -9.227 -21.641 1 85.44 86 GLN A N 1
ATOM 653 C CA . GLN A 1 86 ? -5.906 -10.383 -22.125 1 85.44 86 GLN A CA 1
ATOM 654 C C . GLN A 1 86 ? -7.375 -10.328 -21.719 1 85.44 86 GLN A C 1
ATOM 656 O O . GLN A 1 86 ? -8.25 -10.797 -22.453 1 85.44 86 GLN A O 1
ATOM 661 N N . GLU A 1 87 ? -7.656 -9.797 -20.594 1 81.38 87 GLU A N 1
ATOM 662 C CA . GLU A 1 87 ? -9.039 -9.625 -20.156 1 81.38 87 GLU A CA 1
ATOM 663 C C . GLU A 1 87 ? -9.727 -8.5 -20.922 1 81.38 87 GLU A C 1
ATOM 665 O O . GLU A 1 87 ? -10.945 -8.531 -21.109 1 81.3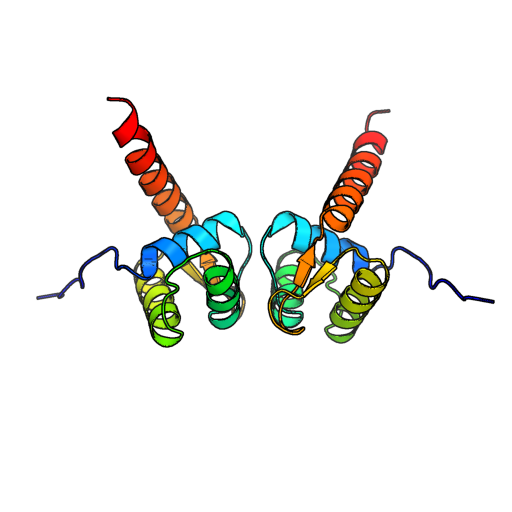8 87 GLU A O 1
ATOM 670 N N . GLY A 1 88 ? -8.969 -7.32 -21.062 1 64.31 88 GLY A N 1
ATOM 671 C CA . GLY A 1 88 ? -9.516 -6.234 -21.859 1 64.31 88 GLY A CA 1
ATOM 672 C C . GLY A 1 88 ? -9.75 -6.613 -23.312 1 64.31 88 GLY A C 1
ATOM 673 O O . GLY A 1 88 ? -10.641 -6.066 -23.969 1 64.31 88 GLY A O 1
ATOM 674 N N . VAL A 1 89 ? -8.898 -7.316 -24.016 1 57.19 89 VAL A N 1
ATOM 675 C CA . VAL A 1 89 ? -9.07 -7.695 -25.422 1 57.19 89 VAL A CA 1
ATOM 676 C C . VAL A 1 89 ? -10.227 -8.688 -25.547 1 57.19 89 VAL A C 1
ATOM 678 O O . VAL A 1 89 ? -10.75 -8.898 -26.641 1 57.19 89 VAL A O 1
ATOM 681 N N . GLY A 1 90 ? -10.641 -9.367 -24.578 1 49.47 90 GLY A N 1
ATOM 682 C CA . GLY A 1 90 ? -11.82 -10.164 -24.875 1 49.47 90 GLY A CA 1
ATOM 683 C C . GLY A 1 90 ? -13.031 -9.32 -25.25 1 49.47 90 GLY A C 1
ATOM 684 O O . GLY A 1 90 ? -14.07 -9.859 -25.641 1 49.47 90 GLY A O 1
ATOM 685 N N . PHE A 1 91 ? -13.195 -8.031 -24.797 1 44.16 91 PHE A N 1
ATOM 686 C CA . PHE A 1 91 ? -14.398 -7.324 -25.219 1 44.16 91 PHE A CA 1
ATOM 687 C C . PHE A 1 91 ? -14.242 -6.762 -26.625 1 44.16 91 PHE A C 1
ATOM 689 O O . PHE A 1 91 ? -15.172 -6.16 -27.156 1 44.16 91 PHE A O 1
ATOM 696 N N . VAL A 1 92 ? -13.047 -6.551 -27.094 1 39.28 92 VAL A N 1
ATOM 697 C CA . VAL A 1 92 ? -13.164 -5.84 -28.359 1 39.28 92 VAL A CA 1
ATOM 698 C C . VAL A 1 92 ? -13.586 -6.812 -29.469 1 39.28 92 VAL A C 1
ATOM 700 O O . VAL A 1 92 ? -13.688 -6.43 -30.625 1 39.28 92 VAL A O 1
ATOM 703 N N . ASP A 1 93 ? -14.172 -7.969 -29.25 1 28.77 93 ASP A N 1
ATOM 704 C CA . ASP A 1 93 ? -14.703 -8.344 -30.547 1 28.77 93 ASP A CA 1
ATOM 705 C C . ASP A 1 93 ? -15.953 -7.527 -30.891 1 28.77 93 ASP A C 1
ATOM 707 O O . ASP A 1 93 ? -16.703 -7.145 -30 1 28.77 93 ASP A O 1
ATOM 711 N N . MET B 1 1 ? -5.531 29.719 22.438 1 43.03 1 MET B N 1
ATOM 712 C CA . MET B 1 1 ? -4.492 29.844 21.422 1 43.03 1 MET B CA 1
ATOM 713 C C . MET B 1 1 ? -4.305 28.547 20.656 1 43.03 1 MET B C 1
ATOM 715 O O . MET B 1 1 ? -3.939 27.516 21.25 1 43.03 1 MET B O 1
ATOM 719 N N . THR B 1 2 ? -5.207 28 19.844 1 47.5 2 THR B N 1
ATOM 720 C CA . THR B 1 2 ? -5.16 26.688 19.219 1 47.5 2 THR B CA 1
ATOM 721 C C . THR B 1 2 ? -3.822 26.469 18.516 1 47.5 2 THR B C 1
ATOM 723 O O . THR B 1 2 ? -3.51 27.156 17.547 1 47.5 2 THR B O 1
ATOM 726 N N . ASP B 1 3 ? -2.74 26.266 19.234 1 46.75 3 ASP B N 1
ATOM 727 C CA . ASP B 1 3 ? -1.361 26.125 18.766 1 46.75 3 ASP B CA 1
ATOM 728 C C . ASP B 1 3 ? -1.283 25.203 17.562 1 46.75 3 ASP B C 1
ATOM 730 O O . ASP B 1 3 ? -1.521 24 17.672 1 46.75 3 ASP B O 1
ATOM 734 N N . ASP B 1 4 ? -1.746 25.562 16.469 1 56.72 4 ASP B N 1
ATOM 735 C CA . ASP B 1 4 ? -1.62 24.797 15.227 1 56.72 4 ASP B CA 1
ATOM 736 C C . ASP B 1 4 ? -0.172 24.375 14.984 1 56.72 4 ASP B C 1
ATOM 738 O O . ASP B 1 4 ? 0.709 25.219 14.836 1 56.72 4 ASP B O 1
ATOM 742 N N . PRO B 1 5 ? 0.29 23.25 15.523 1 66.06 5 PRO B N 1
ATOM 743 C CA . PRO B 1 5 ? 1.687 22.891 15.266 1 66.06 5 PRO B CA 1
ATOM 744 C C . PRO B 1 5 ? 2.105 23.156 13.82 1 66.06 5 PRO B C 1
ATOM 746 O O . PRO B 1 5 ? 1.25 23.312 12.945 1 66.06 5 PRO B O 1
ATOM 749 N N . GLU B 1 6 ? 3.318 23.609 13.586 1 84.88 6 GLU B N 1
ATOM 750 C CA . GLU B 1 6 ? 3.922 23.844 12.273 1 84.88 6 GLU B CA 1
ATOM 751 C C . GLU B 1 6 ? 3.512 22.766 11.281 1 84.88 6 GLU B C 1
ATOM 753 O O . GLU B 1 6 ? 3.479 21.578 11.617 1 84.88 6 GLU B O 1
ATOM 758 N N . TRP B 1 7 ? 2.689 23.312 10.297 1 93.31 7 TRP B N 1
ATOM 759 C CA . TRP B 1 7 ? 2.295 22.406 9.219 1 93.31 7 TRP B CA 1
ATOM 760 C C . TRP B 1 7 ? 2.777 22.922 7.871 1 93.31 7 TRP B C 1
ATOM 762 O O . TRP B 1 7 ? 2.691 24.125 7.594 1 93.31 7 TRP B O 1
ATOM 772 N N . PRO B 1 8 ? 3.295 22 6.957 1 95.31 8 PRO B N 1
ATOM 773 C CA . PRO B 1 8 ? 3.547 20.578 7.219 1 95.31 8 PRO B CA 1
ATOM 774 C C . PRO B 1 8 ? 4.809 20.344 8.047 1 95.31 8 PRO B C 1
ATOM 776 O O . PRO B 1 8 ? 5.637 21.25 8.188 1 95.31 8 PRO B O 1
ATOM 779 N N . THR B 1 9 ? 4.844 19.047 8.609 1 95.69 9 THR B N 1
ATOM 780 C CA . THR B 1 9 ? 6.066 18.656 9.297 1 95.69 9 THR B CA 1
ATOM 781 C C . THR B 1 9 ? 6.996 17.891 8.359 1 95.69 9 THR B C 1
ATOM 783 O O . THR B 1 9 ? 6.594 17.516 7.258 1 95.69 9 THR B O 1
ATOM 786 N N . GLU B 1 10 ? 8.203 17.641 8.836 1 96.25 10 GLU B N 1
ATOM 787 C CA . GLU B 1 10 ? 9.18 16.859 8.07 1 96.25 10 GLU B CA 1
ATOM 788 C C . GLU B 1 10 ? 8.688 15.438 7.84 1 96.25 10 GLU B C 1
ATOM 790 O O . GLU B 1 10 ? 9.008 14.82 6.82 1 96.25 10 GLU B O 1
ATOM 795 N N . ALA B 1 11 ? 7.855 15 8.734 1 98.12 11 ALA B N 1
ATOM 796 C CA . ALA B 1 11 ? 7.391 13.617 8.625 1 98.12 11 ALA B CA 1
ATOM 797 C C . ALA B 1 11 ? 6.098 13.539 7.816 1 98.12 11 ALA B C 1
ATOM 799 O O . ALA B 1 11 ? 5.859 12.555 7.113 1 98.12 11 ALA B O 1
ATOM 800 N N . THR B 1 12 ? 5.25 14.555 7.82 1 98.06 12 THR B N 1
ATOM 801 C CA . THR B 1 12 ? 3.957 14.453 7.156 1 98.06 12 THR B CA 1
ATOM 802 C C . THR B 1 12 ? 4.125 14.461 5.641 1 98.06 12 THR B C 1
ATOM 804 O O . THR B 1 12 ? 3.363 13.805 4.926 1 98.06 12 THR B O 1
ATOM 807 N N . VAL B 1 13 ? 5.156 15.086 5.102 1 97.12 13 VAL B N 1
ATOM 808 C CA . VAL B 1 13 ? 5.332 15.227 3.66 1 97.12 13 VAL B CA 1
ATOM 809 C C . VAL B 1 13 ? 5.633 13.859 3.045 1 97.12 13 VAL B C 1
ATOM 811 O O . VAL B 1 13 ? 4.883 13.375 2.193 1 97.12 13 VAL B O 1
ATOM 814 N N . PRO B 1 14 ? 6.691 13.188 3.578 1 98.44 14 PRO B N 1
ATOM 815 C CA . PRO B 1 14 ? 6.934 11.898 2.93 1 98.44 14 PRO B CA 1
ATOM 816 C C . PRO B 1 14 ? 5.84 10.875 3.217 1 98.44 14 PRO B C 1
ATOM 818 O O . PRO B 1 14 ? 5.562 10.008 2.381 1 98.44 14 PRO B O 1
ATOM 821 N N . VAL B 1 15 ? 5.113 10.984 4.305 1 98.88 15 VAL B N 1
ATOM 822 C CA . VAL B 1 15 ? 4.02 10.062 4.613 1 98.88 15 VAL B CA 1
ATOM 823 C C . VAL B 1 15 ? 2.867 10.289 3.637 1 98.88 15 VAL B C 1
ATOM 825 O O . VAL B 1 15 ? 2.338 9.336 3.062 1 98.88 15 VAL B O 1
ATOM 828 N N . ALA B 1 16 ? 2.541 11.555 3.426 1 98.81 16 ALA B N 1
ATOM 829 C CA . ALA B 1 16 ? 1.454 11.891 2.51 1 98.81 16 ALA B CA 1
ATOM 830 C C . ALA B 1 16 ? 1.781 11.453 1.085 1 98.81 16 ALA B C 1
ATOM 832 O O . ALA B 1 16 ? 0.934 10.883 0.396 1 98.81 16 ALA B O 1
ATOM 833 N N . ARG B 1 17 ? 2.98 11.68 0.692 1 98.44 17 ARG B N 1
ATOM 834 C CA . ARG B 1 17 ? 3.395 11.336 -0.666 1 98.44 17 ARG B CA 1
ATOM 835 C C . ARG B 1 17 ? 3.383 9.828 -0.882 1 98.44 17 ARG B C 1
ATOM 837 O O . ARG B 1 17 ? 2.973 9.352 -1.943 1 98.44 17 ARG B O 1
ATOM 844 N N . LEU B 1 18 ? 3.854 9.141 0.125 1 98.81 18 LEU B N 1
ATOM 845 C CA . LEU B 1 18 ? 3.844 7.688 0.009 1 98.81 18 LEU B CA 1
ATOM 846 C C . LEU B 1 18 ? 2.418 7.16 -0.098 1 98.81 18 LEU B C 1
ATOM 848 O O . LEU B 1 18 ? 2.129 6.305 -0.938 1 98.81 18 LEU B O 1
ATOM 852 N N . LEU B 1 19 ? 1.563 7.68 0.759 1 98.88 19 LEU B N 1
ATOM 853 C CA . LEU B 1 19 ? 0.177 7.227 0.716 1 98.88 19 LEU B CA 1
ATOM 854 C C . LEU B 1 19 ? -0.471 7.59 -0.617 1 98.88 19 LEU B C 1
ATOM 856 O O . LEU B 1 19 ? -1.281 6.824 -1.146 1 98.88 19 LEU B O 1
ATOM 860 N N . TYR B 1 20 ? -0.124 8.727 -1.169 1 98.69 20 TYR B N 1
ATOM 861 C CA . TYR B 1 20 ? -0.618 9.141 -2.477 1 98.69 20 TYR B CA 1
ATOM 862 C C . TYR B 1 20 ? -0.163 8.18 -3.564 1 98.69 20 TYR B C 1
ATOM 864 O O . TYR B 1 20 ? -0.967 7.742 -4.395 1 98.69 20 TYR B O 1
ATOM 872 N N . GLN B 1 21 ? 1.104 7.812 -3.59 1 98 21 GLN B N 1
ATOM 873 C CA . GLN B 1 21 ? 1.67 6.895 -4.574 1 98 21 GLN B CA 1
ATOM 874 C C . GLN B 1 21 ? 1.057 5.504 -4.449 1 98 21 GLN B C 1
ATOM 876 O O . GLN B 1 21 ? 0.777 4.848 -5.453 1 98 21 GLN B O 1
ATOM 881 N N . ALA B 1 22 ? 0.877 5.078 -3.256 1 98.56 22 ALA B N 1
ATOM 882 C CA . ALA B 1 22 ? 0.383 3.725 -3.012 1 98.56 22 ALA B CA 1
ATOM 883 C C . ALA B 1 22 ? -1.036 3.555 -3.543 1 98.56 22 ALA B C 1
ATOM 885 O O . ALA B 1 22 ? -1.347 2.553 -4.191 1 98.56 22 ALA B O 1
ATOM 886 N N . GLY B 1 23 ? -1.896 4.504 -3.209 1 98.12 23 GLY B N 1
ATOM 887 C CA . GLY B 1 23 ? -3.277 4.422 -3.654 1 98.12 23 GLY B CA 1
ATOM 888 C C . GLY B 1 23 ? -4.086 3.383 -2.9 1 98.12 23 GLY B C 1
ATOM 889 O O . GLY B 1 23 ? -5.234 3.104 -3.256 1 98.12 23 GLY B O 1
ATOM 890 N N . VAL B 1 24 ? -3.516 2.725 -1.949 1 98.69 24 VAL B N 1
ATOM 891 C CA . VAL B 1 24 ? -4.156 1.774 -1.047 1 98.69 24 VAL B CA 1
ATOM 892 C C . VAL B 1 24 ? -3.791 2.105 0.398 1 98.69 24 VAL B C 1
ATOM 894 O O . VAL B 1 24 ? -2.953 2.975 0.649 1 98.69 24 VAL B O 1
ATOM 897 N N . ALA B 1 25 ? -4.5 1.444 1.308 1 98.88 25 ALA B N 1
ATOM 898 C CA . ALA B 1 25 ? -4.25 1.7 2.725 1 98.88 25 ALA B CA 1
ATOM 899 C C . ALA B 1 25 ? -2.98 0.997 3.193 1 98.88 25 ALA B C 1
ATOM 901 O O . ALA B 1 25 ? -2.711 -0.14 2.799 1 98.88 25 ALA B O 1
ATOM 902 N N . LEU B 1 26 ? -2.225 1.666 4 1 98.88 26 LEU B N 1
ATOM 903 C CA . LEU B 1 26 ? -1.021 1.136 4.633 1 98.88 26 LEU B CA 1
ATOM 904 C C . LEU B 1 26 ? -1.099 1.275 6.148 1 98.88 26 LEU B C 1
ATOM 906 O O . LEU B 1 26 ? -1.67 2.24 6.66 1 98.88 26 LEU B O 1
ATOM 910 N N . SER B 1 27 ? -0.529 0.299 6.879 1 98.81 27 SER B N 1
ATOM 911 C CA . SER B 1 27 ? -0.304 0.473 8.312 1 98.81 27 SER B CA 1
ATOM 912 C C . SER B 1 27 ? 0.867 1.413 8.578 1 98.81 27 SER B C 1
ATOM 914 O O . SER B 1 27 ? 1.719 1.612 7.707 1 98.81 27 SER B O 1
ATOM 916 N N . PRO B 1 28 ? 0.92 1.972 9.797 1 98.81 28 PRO B N 1
ATOM 917 C CA . PRO B 1 28 ? 2.094 2.787 10.125 1 98.81 28 PRO B CA 1
ATOM 918 C C . PRO B 1 28 ? 3.406 2.031 9.93 1 98.81 28 PRO B C 1
ATOM 920 O O . PRO B 1 28 ? 4.379 2.596 9.422 1 98.81 28 PRO B O 1
ATOM 923 N N . ALA B 1 29 ? 3.414 0.789 10.234 1 98.56 29 ALA B N 1
ATOM 924 C CA . ALA B 1 29 ? 4.617 -0.012 10.023 1 98.56 29 ALA B CA 1
ATOM 925 C C . ALA B 1 29 ? 4.926 -0.16 8.531 1 98.56 29 ALA B C 1
ATOM 927 O O . ALA B 1 29 ? 6.09 -0.123 8.125 1 98.56 29 ALA B O 1
ATOM 928 N N . GLY B 1 30 ? 3.875 -0.423 7.742 1 98.75 30 GLY B N 1
ATOM 929 C CA . GLY B 1 30 ? 4.055 -0.509 6.301 1 98.75 30 GLY B CA 1
ATOM 930 C C . GLY B 1 30 ? 4.523 0.792 5.68 1 98.75 30 GLY B C 1
ATOM 931 O O . GLY B 1 30 ? 5.359 0.788 4.773 1 98.75 30 GLY B O 1
ATOM 932 N N . VAL B 1 31 ? 3.975 1.9 6.184 1 98.94 31 VAL B N 1
ATOM 933 C CA . VAL B 1 31 ? 4.434 3.211 5.738 1 98.94 31 VAL B CA 1
ATOM 934 C C . VAL B 1 31 ? 5.938 3.342 5.984 1 98.94 31 VAL B C 1
ATOM 936 O O . VAL B 1 31 ? 6.695 3.68 5.07 1 98.94 31 VAL B O 1
ATOM 939 N N . ARG B 1 32 ? 6.32 3.027 7.156 1 98.88 32 ARG B N 1
ATOM 940 C CA . ARG B 1 32 ? 7.73 3.195 7.5 1 98.88 32 ARG B CA 1
ATOM 941 C C . ARG B 1 32 ? 8.609 2.264 6.672 1 98.88 32 ARG B C 1
ATOM 943 O O . ARG B 1 32 ? 9.664 2.67 6.176 1 98.88 32 ARG B O 1
ATOM 950 N N . ALA B 1 33 ? 8.242 1.018 6.547 1 98.81 33 ALA B N 1
ATOM 951 C CA . ALA B 1 33 ? 9.031 0.05 5.793 1 98.81 33 ALA B CA 1
ATOM 952 C C . ALA B 1 33 ? 9.281 0.539 4.367 1 98.81 33 ALA B C 1
ATOM 954 O O . ALA B 1 33 ? 10.383 0.391 3.838 1 98.81 33 ALA B O 1
ATOM 955 N N . ASN B 1 34 ? 8.242 1.093 3.738 1 98.88 34 ASN B N 1
ATOM 956 C CA . ASN B 1 34 ? 8.391 1.604 2.379 1 98.88 34 ASN B CA 1
ATOM 957 C C . ASN B 1 34 ? 9.297 2.834 2.34 1 98.88 34 ASN B C 1
ATOM 959 O O . ASN B 1 34 ? 10.141 2.959 1.455 1 98.88 34 ASN B O 1
ATOM 963 N N . LEU B 1 35 ? 9.148 3.729 3.336 1 98.81 35 LEU B N 1
ATOM 964 C CA . LEU B 1 35 ? 9.938 4.957 3.342 1 98.81 35 LEU B CA 1
ATOM 965 C C . LEU B 1 35 ? 11.414 4.656 3.596 1 98.81 35 LEU B C 1
ATOM 967 O O . LEU B 1 35 ? 12.289 5.332 3.055 1 98.81 35 LEU B O 1
ATOM 971 N N . VAL B 1 36 ? 11.703 3.631 4.41 1 98.56 36 VAL B N 1
ATOM 972 C CA . VAL B 1 36 ? 13.078 3.23 4.707 1 98.56 36 VAL B CA 1
ATOM 973 C C . VAL B 1 36 ? 13.797 2.844 3.416 1 98.56 36 VAL B C 1
ATOM 975 O O . VAL B 1 36 ? 14.984 3.115 3.256 1 98.56 36 VAL B O 1
ATOM 978 N N . ARG B 1 37 ? 13.047 2.354 2.438 1 97.69 37 ARG B N 1
ATOM 979 C CA . ARG B 1 37 ? 13.648 1.871 1.196 1 97.69 37 ARG B CA 1
ATOM 980 C C . ARG B 1 37 ? 13.648 2.959 0.129 1 97.69 37 ARG B C 1
ATOM 982 O O . ARG B 1 37 ? 14.328 2.838 -0.891 1 97.69 37 ARG B O 1
ATOM 989 N N . ARG B 1 38 ? 12.922 4.016 0.402 1 97 38 ARG B N 1
ATOM 990 C CA . ARG B 1 38 ? 12.695 4.977 -0.677 1 97 38 ARG B CA 1
ATOM 991 C C . ARG B 1 38 ? 13.367 6.312 -0.367 1 97 38 ARG B C 1
ATOM 993 O O . ARG B 1 38 ? 13.484 7.168 -1.244 1 97 38 ARG B O 1
ATOM 1000 N N . THR B 1 39 ? 13.656 6.512 0.87 1 97.31 39 THR B N 1
ATOM 1001 C CA . THR B 1 39 ? 14.227 7.793 1.263 1 97.31 39 THR B CA 1
ATOM 1002 C C . THR B 1 39 ? 15.547 7.594 2.004 1 97.31 39 THR B C 1
ATOM 1004 O O . THR B 1 39 ? 15.781 6.539 2.6 1 97.31 39 THR B O 1
ATOM 1007 N N . ASP B 1 40 ? 16.406 8.609 2.004 1 97.56 40 ASP B N 1
ATOM 1008 C CA . ASP B 1 40 ? 17.688 8.547 2.68 1 97.56 40 ASP B CA 1
ATOM 1009 C C . ASP B 1 40 ? 17.547 8.789 4.18 1 97.56 40 ASP B C 1
ATOM 1011 O O . ASP B 1 40 ? 18.344 8.289 4.98 1 97.56 40 ASP B O 1
ATOM 1015 N N . ASP B 1 41 ? 16.562 9.523 4.574 1 98.25 41 ASP B N 1
ATOM 1016 C CA . ASP B 1 41 ? 16.344 9.891 5.969 1 98.25 41 ASP B CA 1
ATOM 1017 C C . ASP B 1 41 ? 14.891 9.656 6.375 1 98.25 41 ASP B C 1
ATOM 1019 O O . ASP B 1 41 ? 14.141 10.609 6.594 1 98.25 41 ASP B O 1
ATOM 1023 N N . PRO B 1 42 ? 14.508 8.43 6.508 1 98.75 42 PRO B N 1
ATOM 1024 C CA . PRO B 1 42 ? 13.125 8.109 6.852 1 98.75 42 PRO B CA 1
ATOM 1025 C C . PRO B 1 42 ? 12.758 8.508 8.281 1 98.75 42 PRO B C 1
ATOM 1027 O O . PRO B 1 42 ? 13.594 8.406 9.188 1 98.75 42 PRO B O 1
ATOM 1030 N N . PRO B 1 43 ? 11.5 9 8.438 1 98.81 43 PRO B N 1
ATOM 1031 C CA . PRO B 1 43 ? 11.062 9.281 9.805 1 98.81 43 PRO B CA 1
ATOM 1032 C C . PRO B 1 43 ? 11.102 8.055 10.711 1 98.81 43 PRO B C 1
ATOM 1034 O O . PRO B 1 43 ? 10.992 6.926 10.227 1 98.81 43 PRO B O 1
ATOM 1037 N N . SER B 1 44 ? 11.281 8.305 12.023 1 98.81 44 SER B N 1
ATOM 1038 C CA . SER B 1 44 ? 11.211 7.23 13.008 1 98.81 44 SER B CA 1
ATOM 1039 C C . SER B 1 44 ? 9.812 6.621 13.062 1 98.81 44 SER B C 1
ATOM 1041 O O . SER B 1 44 ? 8.852 7.223 12.578 1 98.81 44 SER B O 1
ATOM 1043 N N . PRO B 1 45 ? 9.695 5.508 13.656 1 98.88 45 PRO B N 1
ATOM 1044 C CA . PRO B 1 45 ? 8.367 4.918 13.828 1 98.88 45 PRO B CA 1
ATOM 1045 C C . PRO B 1 45 ? 7.395 5.848 14.547 1 98.88 45 PRO B C 1
ATOM 1047 O O . PRO B 1 45 ? 6.234 5.969 14.141 1 98.88 45 PRO B O 1
ATOM 1050 N N . GLY B 1 46 ? 7.926 6.453 15.555 1 98.81 46 GLY B N 1
ATOM 1051 C CA . GLY B 1 46 ? 7.078 7.391 16.266 1 98.81 46 GLY B CA 1
ATOM 1052 C C . GLY B 1 46 ? 6.652 8.578 15.43 1 98.81 46 GLY B C 1
ATOM 1053 O O . GLY B 1 46 ? 5.492 8.992 15.477 1 98.81 46 GLY B O 1
ATOM 1054 N N . ALA B 1 47 ? 7.539 9.078 14.641 1 98.75 47 ALA B N 1
ATOM 1055 C CA . ALA B 1 47 ? 7.238 10.227 13.781 1 98.75 47 ALA B CA 1
ATOM 1056 C C . ALA B 1 47 ? 6.203 9.859 12.719 1 98.75 47 ALA B C 1
ATOM 1058 O O . ALA B 1 47 ? 5.375 10.688 12.336 1 98.75 47 ALA B O 1
ATOM 1059 N N . VAL B 1 48 ? 6.266 8.648 12.258 1 98.88 48 VAL B N 1
ATOM 1060 C CA . VAL B 1 48 ? 5.277 8.188 11.289 1 98.88 48 VAL B CA 1
ATOM 1061 C C . VAL B 1 48 ? 3.889 8.188 11.922 1 98.88 48 VAL B C 1
ATOM 1063 O O . VAL B 1 48 ? 2.928 8.688 11.336 1 98.88 48 VAL B O 1
ATOM 1066 N N . ARG B 1 49 ? 3.801 7.656 13.055 1 98.88 49 ARG B N 1
ATOM 1067 C CA . ARG B 1 49 ? 2.51 7.602 13.734 1 98.88 49 ARG B CA 1
ATOM 1068 C C . ARG B 1 49 ? 1.982 9 14.023 1 98.88 49 ARG B C 1
ATOM 1070 O O . ARG B 1 49 ? 0.798 9.281 13.82 1 98.88 49 ARG B O 1
ATOM 1077 N N . ASP B 1 50 ? 2.852 9.898 14.445 1 98.5 50 ASP B N 1
ATOM 1078 C CA . ASP B 1 50 ? 2.453 11.281 14.727 1 98.5 50 ASP B CA 1
ATOM 1079 C C . ASP B 1 50 ? 1.954 11.969 13.461 1 98.5 50 ASP B C 1
ATOM 1081 O O . ASP B 1 50 ? 0.986 12.734 13.508 1 98.5 50 ASP B O 1
ATOM 1085 N N . ALA B 1 51 ? 2.666 11.695 12.422 1 98.62 51 ALA B N 1
ATOM 1086 C CA . ALA B 1 51 ? 2.287 12.297 11.141 1 98.62 51 ALA B CA 1
ATOM 1087 C C . ALA B 1 51 ? 0.901 11.828 10.711 1 98.62 51 ALA B C 1
ATOM 1089 O O . ALA B 1 51 ? 0.077 12.633 10.266 1 98.62 51 ALA B O 1
ATOM 1090 N N . ILE B 1 52 ? 0.634 10.547 10.852 1 98.81 52 ILE B N 1
ATOM 1091 C CA . ILE B 1 52 ? -0.664 10 10.477 1 98.81 52 ILE B CA 1
ATOM 1092 C C . ILE B 1 52 ? -1.757 10.602 11.352 1 98.81 52 ILE B C 1
ATOM 1094 O O . ILE B 1 52 ? -2.814 11 10.859 1 98.81 52 ILE B O 1
ATOM 1098 N N . ASP B 1 53 ? -1.49 10.758 12.625 1 97.94 53 ASP B N 1
ATOM 1099 C CA . ASP B 1 53 ? -2.461 11.352 13.539 1 97.94 53 ASP B CA 1
ATOM 1100 C C . ASP B 1 53 ? -2.768 12.797 13.164 1 97.94 53 ASP B C 1
ATOM 1102 O O . ASP B 1 53 ? -3.93 13.203 13.141 1 97.94 53 ASP B O 1
ATOM 1106 N N . ALA B 1 54 ? -1.69 13.5 12.938 1 97.88 54 ALA B N 1
ATOM 1107 C CA . ALA B 1 54 ? -1.864 14.898 12.555 1 97.88 54 ALA B CA 1
ATOM 1108 C C . ALA B 1 54 ? -2.668 15.023 11.266 1 97.88 54 ALA B C 1
ATOM 1110 O O . ALA B 1 54 ? -3.533 15.891 11.148 1 97.88 54 ALA B O 1
ATOM 1111 N N . MET B 1 55 ? -2.377 14.18 10.305 1 98.38 55 MET B N 1
ATOM 1112 C CA . MET B 1 55 ? -3.082 14.188 9.023 1 98.38 55 MET B CA 1
ATOM 1113 C C . MET B 1 55 ? -4.543 13.789 9.211 1 98.38 55 MET B C 1
ATOM 1115 O O . MET B 1 55 ? -5.422 14.305 8.516 1 98.38 55 MET B O 1
ATOM 1119 N N . ARG B 1 56 ? -4.773 12.859 10.047 1 98.44 56 ARG B N 1
ATOM 1120 C CA . ARG B 1 56 ? -6.137 12.43 10.344 1 98.44 56 ARG B CA 1
ATOM 1121 C C . ARG B 1 56 ? -6.953 13.562 10.953 1 98.44 56 ARG B C 1
ATOM 1123 O O . ARG B 1 56 ? -8.102 13.781 10.57 1 98.44 56 ARG B O 1
ATOM 1130 N N . GLU B 1 57 ? -6.371 14.266 11.883 1 97 57 GLU B N 1
ATOM 1131 C CA . GLU B 1 57 ? -7.035 15.398 12.531 1 97 57 GLU B CA 1
ATOM 1132 C C . GLU B 1 57 ? -7.422 16.469 11.508 1 97 57 GLU B C 1
ATOM 1134 O O . GLU B 1 57 ? -8.414 17.172 11.688 1 97 57 GLU B O 1
ATOM 1139 N N . ARG B 1 58 ? -6.656 16.516 10.469 1 97.44 58 ARG B N 1
ATOM 1140 C CA . ARG B 1 58 ? -6.883 17.531 9.445 1 97.44 58 ARG B CA 1
ATOM 1141 C C . ARG B 1 58 ? -7.742 16.984 8.312 1 97.44 58 ARG B C 1
ATOM 1143 O O . ARG B 1 58 ? -7.977 17.672 7.316 1 97.44 58 ARG B O 1
ATOM 1150 N N . GLY B 1 59 ? -8.102 15.758 8.461 1 98.25 59 GLY B N 1
ATOM 1151 C CA . GLY B 1 59 ? -8.992 15.148 7.484 1 98.25 59 GLY B CA 1
ATOM 1152 C C . GLY B 1 59 ? -8.281 14.688 6.227 1 98.25 59 GLY B C 1
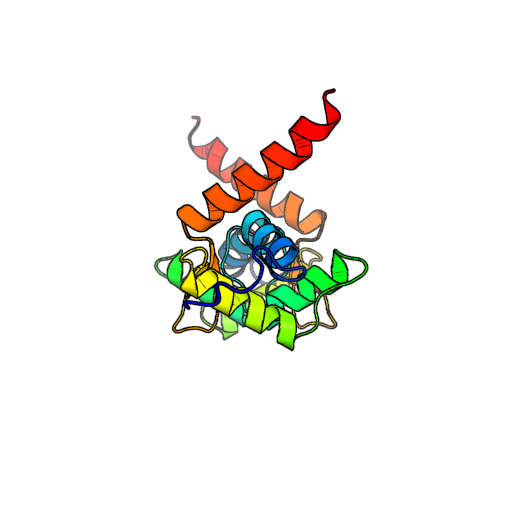ATOM 1153 O O . GLY B 1 59 ? -8.922 14.453 5.199 1 98.25 59 GLY B O 1
ATOM 1154 N N . LEU B 1 60 ? -6.98 14.531 6.281 1 98.62 60 LEU B N 1
ATOM 1155 C CA . LEU B 1 60 ? -6.203 14.18 5.098 1 98.62 60 LEU B CA 1
ATOM 1156 C C . LEU B 1 60 ? -6.113 12.664 4.934 1 98.62 60 LEU B C 1
ATOM 1158 O O . LEU B 1 60 ? -5.887 12.172 3.828 1 98.62 60 LEU B O 1
ATOM 1162 N N . VAL B 1 61 ? -6.23 11.891 6.02 1 98.75 61 VAL B N 1
ATOM 1163 C CA . VAL B 1 61 ? -6.238 10.438 5.965 1 98.75 61 VAL B CA 1
ATOM 1164 C C . VAL B 1 61 ? -7.434 9.898 6.746 1 98.75 61 VAL B C 1
ATOM 1166 O O . VAL B 1 61 ? -7.988 10.586 7.602 1 98.75 61 VAL B O 1
ATOM 1169 N N . ARG B 1 62 ? -7.848 8.742 6.383 1 98.69 62 ARG B N 1
ATOM 1170 C CA . ARG B 1 62 ? -8.852 7.992 7.129 1 98.69 62 ARG B CA 1
ATOM 1171 C C . ARG B 1 62 ? -8.406 6.547 7.344 1 98.69 62 ARG B C 1
ATOM 1173 O O . ARG B 1 62 ? -7.586 6.027 6.586 1 98.69 62 ARG B O 1
ATOM 1180 N N . SER B 1 63 ? -9 5.965 8.305 1 98.5 63 SER B N 1
ATOM 1181 C CA . SER B 1 63 ? -8.719 4.559 8.57 1 98.5 63 SER B CA 1
ATOM 1182 C C . SER B 1 63 ? -9.547 3.652 7.664 1 98.5 63 SER B C 1
ATOM 1184 O O . SER B 1 63 ? -10.727 3.914 7.426 1 98.5 63 SER B O 1
ATOM 1186 N N . LEU B 1 64 ? -8.922 2.559 7.207 1 98.06 64 LEU B N 1
ATOM 1187 C CA . LEU B 1 64 ? -9.602 1.528 6.43 1 98.06 64 LEU B CA 1
ATOM 1188 C C . LEU B 1 64 ? -10.312 0.539 7.344 1 98.06 64 LEU B C 1
ATOM 1190 O O . LEU B 1 64 ? -11.383 0.035 7.004 1 98.06 64 LEU B O 1
ATOM 1194 N N . ASP B 1 65 ? -9.688 0.133 8.398 1 94.94 65 ASP B N 1
ATOM 1195 C CA . ASP B 1 65 ? -10.117 -0.931 9.297 1 94.94 65 ASP B CA 1
ATOM 1196 C C . ASP B 1 65 ? -9.781 -0.592 10.75 1 94.94 65 ASP B C 1
ATOM 1198 O O . ASP B 1 65 ? -8.961 -1.263 11.375 1 94.94 65 ASP B O 1
ATOM 1202 N N . ASP B 1 66 ? -10.625 0.238 11.422 1 93.06 66 ASP B N 1
ATOM 1203 C CA . ASP B 1 66 ? -10.602 0.579 12.844 1 93.06 66 ASP B CA 1
ATOM 1204 C C . ASP B 1 66 ? -9.227 1.102 13.258 1 93.06 66 ASP B C 1
ATOM 1206 O O . ASP B 1 66 ? -8.688 0.693 14.289 1 93.06 66 ASP B O 1
ATOM 1210 N N . GLY B 1 67 ? -8.523 1.734 12.469 1 93.81 67 GLY B N 1
ATOM 1211 C CA . GLY B 1 67 ? -7.301 2.428 12.852 1 93.81 67 GLY B CA 1
ATOM 1212 C C . GLY B 1 67 ? -6.047 1.614 12.586 1 93.81 67 GLY B C 1
ATOM 1213 O O . GLY B 1 67 ? -4.977 1.928 13.117 1 93.81 67 GLY B O 1
ATOM 1214 N N . GLU B 1 68 ? -6.129 0.591 11.797 1 98 68 GLU B N 1
ATOM 1215 C CA . GLU B 1 68 ? -4.961 -0.248 11.555 1 98 68 GLU B CA 1
ATOM 1216 C C . GLU B 1 68 ? -4.289 0.111 10.234 1 98 68 GLU B C 1
ATOM 1218 O O . GLU B 1 68 ? -3.082 -0.079 10.07 1 98 68 GLU B O 1
ATOM 1223 N N . HIS B 1 69 ? -4.996 0.536 9.258 1 98.88 69 HIS B N 1
ATOM 1224 C CA . HIS B 1 69 ? -4.504 0.955 7.953 1 98.88 69 HIS B CA 1
ATOM 1225 C C . HIS B 1 69 ? -5.148 2.266 7.516 1 98.88 69 HIS B C 1
ATOM 1227 O O . HIS B 1 69 ? -6.328 2.508 7.793 1 98.88 69 HIS B O 1
ATOM 1233 N N . TYR B 1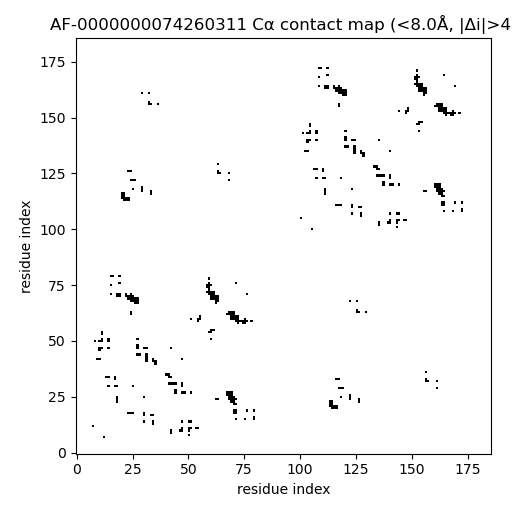 70 ? -4.375 3.074 6.801 1 98.88 70 TYR B N 1
ATOM 1234 C CA . TYR B 1 70 ? -4.809 4.422 6.453 1 98.88 70 TYR B CA 1
ATOM 1235 C C . TYR B 1 70 ? -4.602 4.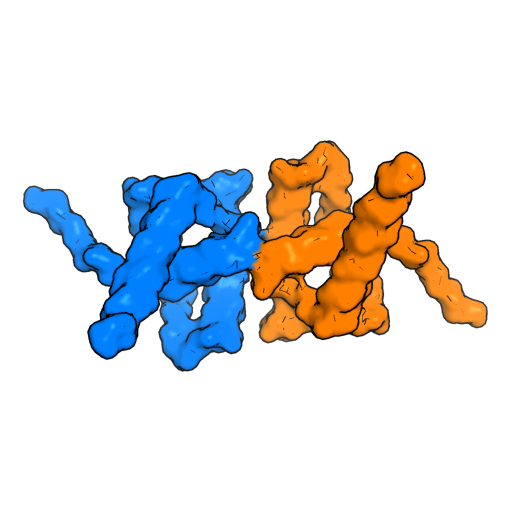699 4.969 1 98.88 70 TYR B C 1
ATOM 1237 O O . TYR B 1 70 ? -3.66 4.188 4.363 1 98.88 70 TYR B O 1
ATOM 1245 N N . LEU B 1 71 ? -5.449 5.402 4.445 1 98.81 71 LEU B N 1
ATOM 1246 C CA . LEU B 1 71 ? -5.328 5.906 3.08 1 98.81 71 LEU B CA 1
ATOM 1247 C C . LEU B 1 71 ? -5.727 7.375 3.006 1 98.81 71 LEU B C 1
ATOM 1249 O O . LEU B 1 71 ? -6.387 7.891 3.914 1 98.81 71 LEU B O 1
ATOM 1253 N N . LEU B 1 72 ? -5.309 8.047 1.975 1 98.88 72 LEU B N 1
ATOM 1254 C CA . LEU B 1 72 ? -5.691 9.445 1.806 1 98.88 72 LEU B CA 1
ATOM 1255 C C . LEU B 1 72 ? -7.184 9.57 1.53 1 98.88 72 LEU B C 1
ATOM 1257 O O . LEU B 1 72 ? -7.762 8.75 0.812 1 98.88 72 LEU B O 1
ATOM 1261 N N . THR B 1 73 ? -7.766 10.617 2.146 1 98.81 73 THR B N 1
ATOM 1262 C CA . THR B 1 73 ? -9.094 11.055 1.72 1 98.81 73 THR B CA 1
ATOM 1263 C C . THR B 1 73 ? -9.008 11.812 0.394 1 98.81 73 THR B C 1
ATOM 1265 O O . THR B 1 73 ? -7.922 12.008 -0.148 1 98.81 73 THR B O 1
ATOM 1268 N N . GLY B 1 74 ? -10.219 12.188 -0.099 1 98.5 74 GLY B N 1
ATOM 1269 C CA . GLY B 1 74 ? -10.203 13.094 -1.233 1 98.5 74 GLY B CA 1
ATOM 1270 C C . GLY B 1 74 ? -9.422 14.367 -0.969 1 98.5 74 GLY B C 1
ATOM 1271 O O . GLY B 1 74 ? -8.617 14.797 -1.802 1 98.5 74 GLY B O 1
ATOM 1272 N N . SER B 1 75 ? -9.617 14.914 0.186 1 98.38 75 SER B N 1
ATOM 1273 C CA . SER B 1 75 ? -8.898 16.125 0.595 1 98.38 75 SER B CA 1
ATOM 1274 C C . SER B 1 75 ? -7.398 15.859 0.707 1 98.38 75 SER B C 1
ATOM 1276 O O . SER B 1 75 ? -6.586 16.719 0.355 1 98.38 75 SER B O 1
ATOM 1278 N N . GLY B 1 76 ? -7.098 14.672 1.213 1 98.75 76 GLY B N 1
ATOM 1279 C CA . GLY B 1 76 ? -5.691 14.297 1.294 1 98.75 76 GLY B CA 1
ATOM 1280 C C . GLY B 1 76 ? -5.02 14.203 -0.063 1 98.75 76 GLY B C 1
ATOM 1281 O O . GLY B 1 76 ? -3.877 14.633 -0.227 1 98.75 76 GLY B O 1
ATOM 1282 N N . ARG B 1 77 ? -5.707 13.664 -0.994 1 98.69 77 ARG B N 1
ATOM 1283 C CA . ARG B 1 77 ? -5.184 13.555 -2.352 1 98.69 77 ARG B CA 1
ATOM 1284 C C . ARG B 1 77 ? -4.992 14.938 -2.979 1 98.69 77 ARG B C 1
ATOM 1286 O O . ARG B 1 77 ? -3.955 15.211 -3.586 1 98.69 77 ARG B O 1
ATOM 1293 N N . GLU B 1 78 ? -5.961 15.781 -2.848 1 98 78 GLU B N 1
ATOM 1294 C CA . GLU B 1 78 ? -5.879 17.141 -3.371 1 98 78 GLU B CA 1
ATOM 1295 C C . GLU B 1 78 ? -4.711 17.906 -2.752 1 98 78 GLU B C 1
ATOM 1297 O O . GLU B 1 78 ? -4 18.625 -3.447 1 98 78 GLU B O 1
ATOM 1302 N N . TYR B 1 79 ? -4.617 17.688 -1.48 1 97.69 79 TYR B N 1
ATOM 1303 C CA . TYR B 1 79 ? -3.518 18.328 -0.76 1 97.69 79 TYR B CA 1
ATOM 1304 C C . TYR B 1 79 ? -2.176 17.953 -1.379 1 97.69 79 TYR B C 1
ATOM 1306 O O . TYR B 1 79 ? -1.343 18.812 -1.644 1 97.69 79 TYR B O 1
ATOM 1314 N N . VAL B 1 80 ? -1.927 16.656 -1.646 1 97.75 80 VAL B N 1
ATOM 1315 C CA . VAL B 1 80 ? -0.647 16.188 -2.162 1 97.75 80 VAL B CA 1
ATOM 1316 C C . VAL B 1 80 ? -0.456 16.672 -3.596 1 97.75 80 VAL B C 1
ATOM 1318 O O . VAL B 1 80 ? 0.641 17.094 -3.975 1 97.75 80 VAL B O 1
ATOM 1321 N N . GLU B 1 81 ? -1.477 16.609 -4.344 1 96.81 81 GLU B N 1
ATOM 1322 C CA . GLU B 1 81 ? -1.396 17.078 -5.723 1 96.81 81 GLU B CA 1
ATOM 1323 C C . GLU B 1 81 ? -1.011 18.547 -5.789 1 96.81 81 GLU B C 1
ATOM 1325 O O . GLU B 1 81 ? -0.209 18.953 -6.637 1 96.81 81 GLU B O 1
ATOM 1330 N N . THR B 1 82 ? -1.59 19.328 -4.93 1 94.81 82 THR B N 1
ATOM 1331 C CA . THR B 1 82 ? -1.288 20.75 -4.859 1 94.81 82 THR B CA 1
ATOM 1332 C C . THR B 1 82 ? 0.169 20.984 -4.469 1 94.81 82 THR B C 1
ATOM 1334 O O . THR B 1 82 ? 0.836 21.859 -5.02 1 94.81 82 THR B O 1
ATOM 1337 N N . GLU B 1 83 ? 0.654 20.203 -3.525 1 90.44 83 GLU B N 1
ATOM 1338 C CA . GLU B 1 83 ? 2.043 20.312 -3.088 1 90.44 83 GLU B CA 1
ATOM 1339 C C . GLU B 1 83 ? 3.004 19.953 -4.219 1 90.44 83 GLU B C 1
ATOM 1341 O O . GLU B 1 83 ? 4.039 20.609 -4.387 1 90.44 83 GLU B O 1
ATOM 1346 N N . ILE B 1 84 ? 2.713 18.953 -4.984 1 87.75 84 ILE B N 1
ATOM 1347 C CA . ILE B 1 84 ? 3.549 18.516 -6.098 1 87.75 84 ILE B CA 1
ATOM 1348 C C . ILE B 1 84 ? 3.578 19.594 -7.172 1 87.75 84 ILE B C 1
ATOM 1350 O O . ILE B 1 84 ? 4.629 19.875 -7.75 1 87.75 84 ILE B O 1
ATOM 1354 N N . ASP B 1 85 ? 2.461 20.141 -7.387 1 86.81 85 ASP B N 1
ATOM 1355 C CA . ASP B 1 85 ? 2.359 21.188 -8.391 1 86.81 85 ASP B CA 1
ATOM 1356 C C . ASP B 1 85 ? 3.188 22.406 -7.984 1 86.81 85 ASP B C 1
ATOM 1358 O O . ASP B 1 85 ? 3.799 23.062 -8.836 1 86.81 85 ASP B O 1
ATOM 1362 N N . GLN B 1 86 ? 3.111 22.734 -6.84 1 85.25 86 GLN B N 1
ATOM 1363 C CA . GLN B 1 86 ? 3.84 23.891 -6.34 1 85.25 86 GLN B CA 1
ATOM 1364 C C . GLN B 1 86 ? 5.348 23.641 -6.363 1 85.25 86 GLN B C 1
ATOM 1366 O O . GLN B 1 86 ? 6.129 24.578 -6.574 1 85.25 86 GLN B O 1
ATOM 1371 N N . GLU B 1 87 ? 5.773 22.453 -6.121 1 81.19 87 GLU B N 1
ATOM 1372 C CA . GLU B 1 87 ? 7.191 22.109 -6.199 1 81.19 87 GLU B CA 1
ATOM 1373 C C . GLU B 1 87 ? 7.672 22.078 -7.648 1 81.19 87 GLU B C 1
ATOM 1375 O O . GLU B 1 87 ? 8.844 22.344 -7.926 1 81.19 87 GLU B O 1
ATOM 1380 N N . GLY B 1 88 ? 6.816 21.375 -8.539 1 63.81 88 GLY B N 1
ATOM 1381 C CA . GLY B 1 88 ? 7.152 21.375 -9.953 1 63.81 88 GLY B CA 1
ATOM 1382 C C . GLY B 1 88 ? 7.203 22.766 -10.562 1 63.81 88 GLY B C 1
ATOM 1383 O O . GLY B 1 88 ? 7.961 23.016 -11.5 1 63.81 88 GLY B O 1
ATOM 1384 N N . VAL B 1 89 ? 6.316 23.703 -10.305 1 57.09 89 VAL B N 1
ATOM 1385 C CA . VAL B 1 89 ? 6.309 25.047 -10.859 1 57.09 89 VAL B CA 1
ATOM 1386 C C . VAL B 1 89 ? 7.496 25.844 -10.32 1 57.09 89 VAL B C 1
ATOM 1388 O O . VAL B 1 89 ? 7.887 26.859 -10.891 1 57.09 89 VAL B O 1
ATOM 1391 N N . GLY B 1 90 ? 8.07 25.5 -9.234 1 49.38 90 GLY B N 1
ATOM 1392 C CA . GLY B 1 90 ? 9.234 26.312 -8.914 1 49.38 90 GLY B CA 1
ATOM 1393 C C . GLY B 1 90 ? 10.344 26.188 -9.953 1 49.38 90 GLY B C 1
ATOM 1394 O O . GLY B 1 90 ? 11.344 26.906 -9.883 1 49.38 90 GLY B O 1
ATOM 1395 N N . PHE B 1 91 ? 10.5 25.031 -10.727 1 44.41 91 PHE B N 1
ATOM 1396 C CA . PHE B 1 91 ? 11.609 25.016 -11.68 1 44.41 91 PHE B CA 1
ATOM 1397 C C . PHE B 1 91 ? 11.25 25.781 -12.945 1 44.41 91 PHE B C 1
ATOM 1399 O O . PHE B 1 91 ? 12.07 25.906 -13.852 1 44.41 91 PHE B O 1
ATOM 1406 N N . VAL B 1 92 ? 10.008 25.953 -13.258 1 39.81 92 VAL B N 1
ATOM 1407 C CA . VAL B 1 92 ? 9.922 26.578 -14.57 1 39.81 92 VAL B CA 1
ATOM 1408 C C . VAL B 1 92 ? 10.242 28.062 -14.453 1 39.81 92 VAL B C 1
ATOM 1410 O O . VAL B 1 92 ? 10.125 28.812 -15.43 1 39.81 92 VAL B O 1
ATOM 1413 N N . ASP B 1 93 ? 10.961 28.562 -13.484 1 28.64 93 ASP B N 1
ATOM 1414 C CA . ASP B 1 93 ? 11.398 29.875 -13.945 1 28.64 93 ASP B CA 1
ATOM 1415 C C . ASP B 1 93 ? 12.539 29.75 -14.953 1 28.64 93 ASP B C 1
ATOM 1417 O O . ASP B 1 93 ? 13.336 28.812 -14.891 1 28.64 93 ASP B O 1
#

Solvent-accessible surface area (backbone atoms only — not comparable to full-atom values): 10412 Å² total; per-residue (Å²): 128,86,76,69,70,80,77,81,45,88,42,35,52,62,50,50,51,49,34,60,62,20,72,44,51,40,28,64,68,43,48,44,57,49,36,56,76,72,42,95,78,49,64,50,74,66,43,45,47,50,26,52,50,54,34,36,78,69,50,25,34,44,61,76,59,94,72,54,23,33,28,58,30,74,60,24,46,51,51,49,53,53,52,51,48,57,60,59,56,66,63,68,112,129,86,77,70,69,79,77,83,44,87,43,35,52,60,51,51,50,48,35,58,63,19,73,44,50,39,27,63,66,44,48,43,57,49,34,57,74,71,41,95,77,50,61,51,74,66,43,43,48,51,28,52,50,54,33,36,77,69,50,26,33,44,60,77,58,94,70,54,22,34,28,59,31,75,59,24,45,52,52,51,54,52,52,51,49,56,60,58,57,63,63,71,111

Organism: NCBI:txid2743089

Radius of gyration: 18.4 Å; Cα contacts (8 Å, |Δi|>4): 240; chains: 2; bounding box: 35×65×52 Å

pLDDT: mean 91.51, std 16.14, range [28.64, 98.94]

Foldseek 3Di:
DPPPDDPPDPQLLLLLVVLLVVVDWDFLVRSQVVCVVVDPDHDDSVSSVVNQVSCVVVQQWDDPPPRGIIHGDPVVNVVNVVVVVVVVVVPPD/DPPLDDPPDPQLLLLLVVLLVVVDWDFLVRSQVVCVVVDPDHDDSVSSVVSQVSCVVVQQWDDPPPRGIIHGDPVVNVVNVVVVVVVVVVPVD

Secondary structure (DSSP, 8-state):
------SS-TTHHHHHHHHHHH-S-B-HHHHHHHHHHH-SSPPPHHHHHHHHHHHHHTTSEEESSTTS-EEE-HHHHHHHHHHHHHHHHTT--/------SS-TTHHHHHHHHHHH-S-B-HHHHHHHHHHH-SSPPPHHHHHHHHHHHHHTTSEEESSTTS-EEE-HHHHHHHHHHHHHHHHTT--